Protein AF-A0A8K0E038-F1 (afdb_monomer_lite)

Sequence (221 aa):
MRKGSYKRKGGDGEAYAVVPVMNVKRERMWKQKQAAWLFYHVGLEVNSLYFADEVDLENLMMAGKLKLLVVGQDVLTTIGEDGTQCTILTDNYCEDAYDLLQTPVVKKLLLAAILLDTHNLNASSQVSMTRDAEAVQLLLVGATPNYRNSLFDQLTQDQRDSSFLEALQHNYGKPPAEIGHENGEHGVSEKKSASTSHHEDTVQSSDNKSAKTKKVSPKSG

Radius of gyration: 28.38 Å; chains: 1; bounding box: 70×82×48 Å

Foldseek 3Di:
DDQDWDWDQDPPRDTDTDADEAAAALLCCLVVLLVLVLCVVLVPPLVSYHYPVRDPVVVCVVVVNDDDDDDDCVVQCVVVDFADSLLSVLVVCVPPPVVQLVSSSSLSVSLQRLCVVCVLVDPVDPGDCPSSVVSNVVSCVVPDPPPSVVSSCVSPDDPPDPVSVVVSCVSRNDHDPDPPPPPDDDPDDDDDDDDDDDDDDDDDDDDDDDDDDDDDDDDDD

Organism: NCBI:txid2594499

pLDDT: mean 74.62, std 23.41, range [28.92, 96.62]

Secondary structure (DSSP, 8-state):
-PPP-EEEE-TTSPEEEE--EESS-GGGGGG-HHHHHHHHHTT--GGGSEEGGGS-HHHHHHTT--------HHHHHTT---S-HHHHHHHHHHHH-HHHHTSHHHHHHHHHHHHHHTTTT-TTSSS--HHHHHHHHHHTTTPPTTHHHHHHHHHHS----HHHHHHHHHHH-SPPPP-------------------------------------------

Structure (mmCIF, N/CA/C/O backbone):
data_AF-A0A8K0E038-F1
#
_entry.id   AF-A0A8K0E038-F1
#
loop_
_atom_site.group_PDB
_atom_site.id
_atom_site.type_symbol
_atom_site.label_atom_id
_atom_site.label_alt_id
_atom_site.label_comp_id
_atom_site.label_asym_id
_atom_site.label_entity_id
_atom_site.label_seq_id
_atom_site.pdbx_PDB_ins_code
_atom_site.Cartn_x
_atom_site.Cartn_y
_atom_site.Cartn_z
_atom_site.occupancy
_atom_site.B_iso_or_equiv
_atom_site.auth_seq_id
_atom_site.auth_comp_id
_atom_site.auth_asym_id
_atom_site.auth_atom_id
_atom_site.pdbx_PDB_model_num
ATOM 1 N N . MET A 1 1 ? -20.918 -6.513 5.998 1.00 33.56 1 MET A N 1
ATOM 2 C CA . MET A 1 1 ? -19.748 -7.417 6.092 1.00 33.56 1 MET A CA 1
ATOM 3 C C . MET A 1 1 ? -18.931 -7.078 7.333 1.00 33.56 1 MET A C 1
ATOM 5 O O . MET A 1 1 ? -18.940 -5.926 7.745 1.00 33.56 1 MET A O 1
ATOM 9 N N . ARG A 1 2 ? -18.293 -8.073 7.967 1.00 39.75 2 ARG A N 1
ATOM 10 C CA . ARG A 1 2 ? -17.418 -7.877 9.139 1.00 39.75 2 ARG A CA 1
ATOM 11 C C . ARG A 1 2 ? -16.034 -7.444 8.655 1.00 39.75 2 ARG A C 1
ATOM 13 O O . ARG A 1 2 ? -15.461 -8.138 7.822 1.00 39.75 2 ARG A O 1
ATOM 20 N N . LYS A 1 3 ? -15.511 -6.333 9.178 1.00 58.88 3 LYS A N 1
ATOM 21 C CA . LYS A 1 3 ? -14.112 -5.940 8.969 1.00 58.88 3 LYS A CA 1
ATOM 22 C C . LYS A 1 3 ? -13.198 -7.045 9.525 1.00 58.88 3 LYS A C 1
ATOM 24 O O . LYS A 1 3 ? -13.488 -7.610 10.584 1.00 58.88 3 LYS A O 1
ATOM 29 N N . GLY A 1 4 ? -12.170 -7.416 8.763 1.00 47.34 4 GLY A N 1
ATOM 30 C CA . GLY A 1 4 ? -11.301 -8.552 9.071 1.00 47.34 4 GLY A CA 1
ATOM 31 C C . GLY A 1 4 ? -10.460 -8.299 10.320 1.00 47.34 4 GLY A C 1
ATOM 32 O O . GLY A 1 4 ? -9.880 -7.229 10.476 1.00 47.34 4 GLY A O 1
ATOM 33 N N . SER A 1 5 ? -10.388 -9.283 11.212 1.00 51.62 5 SER A N 1
ATOM 34 C CA . SER A 1 5 ? -9.472 -9.273 12.349 1.00 51.62 5 SER A CA 1
ATOM 35 C C . SER A 1 5 ? -8.742 -10.608 12.428 1.00 51.62 5 SER A C 1
ATOM 37 O O . SER A 1 5 ? -9.356 -11.674 12.357 1.00 51.62 5 SER A O 1
ATOM 39 N N . TYR A 1 6 ? -7.417 -10.555 12.561 1.00 52.28 6 TYR A N 1
ATOM 40 C CA . TYR A 1 6 ? -6.604 -11.749 12.772 1.00 52.28 6 TYR A CA 1
ATOM 41 C C . TYR A 1 6 ? -6.464 -11.999 14.269 1.00 52.28 6 TYR A C 1
ATOM 43 O O . TYR A 1 6 ? -5.950 -11.156 15.007 1.00 52.28 6 TYR A O 1
ATOM 51 N N . LYS A 1 7 ? -6.947 -13.160 14.718 1.00 51.00 7 LYS A N 1
ATOM 52 C CA . LYS A 1 7 ? -6.932 -13.571 16.123 1.00 51.00 7 LYS A CA 1
ATOM 53 C C . LYS A 1 7 ? -5.606 -14.272 16.428 1.00 51.00 7 LYS A C 1
ATOM 55 O O . LYS A 1 7 ? -5.424 -15.426 16.045 1.00 51.00 7 LYS A O 1
ATOM 60 N N . ARG A 1 8 ? -4.683 -13.600 17.117 1.00 51.03 8 ARG A N 1
ATOM 61 C CA . ARG A 1 8 ? -3.461 -14.231 17.645 1.00 51.03 8 ARG A CA 1
ATOM 62 C C . ARG A 1 8 ? -3.774 -14.809 19.026 1.00 51.03 8 ARG A C 1
ATOM 64 O O . ARG A 1 8 ? -4.318 -14.108 19.880 1.00 51.03 8 ARG A O 1
ATOM 71 N N . LYS A 1 9 ? -3.448 -16.086 19.253 1.00 46.94 9 LYS A N 1
ATOM 72 C CA . LYS A 1 9 ? -3.434 -16.665 20.606 1.00 46.94 9 LYS A CA 1
ATOM 73 C C . LYS A 1 9 ? -2.164 -16.183 21.308 1.00 46.94 9 LYS A C 1
ATOM 75 O O . LYS A 1 9 ? -1.072 -16.568 20.900 1.00 46.94 9 LYS A O 1
ATOM 80 N N . GLY A 1 10 ? -2.307 -15.318 22.311 1.00 47.75 10 GLY A N 1
ATOM 81 C CA . GLY A 1 10 ? -1.226 -15.030 23.253 1.00 47.75 10 GLY A CA 1
ATOM 82 C C . GLY A 1 10 ? -1.005 -16.217 24.194 1.00 47.75 10 GLY A C 1
ATOM 83 O O . GLY A 1 10 ? -1.908 -17.035 24.378 1.00 47.75 10 GLY A O 1
ATOM 84 N N . GLY A 1 11 ? 0.190 -16.303 24.787 1.00 46.34 11 GLY A N 1
ATOM 85 C CA . GLY A 1 11 ? 0.624 -17.401 25.664 1.00 46.34 11 GLY A CA 1
ATOM 86 C C . GLY A 1 11 ? -0.202 -17.620 26.939 1.00 46.34 11 GLY A C 1
ATOM 87 O O . GLY A 1 11 ? 0.036 -18.606 27.618 1.00 46.34 11 GLY A O 1
ATOM 88 N N . ASP A 1 12 ? -1.194 -16.767 27.218 1.00 54.81 12 ASP A N 1
ATOM 89 C CA . ASP A 1 12 ? -2.005 -16.788 28.446 1.00 54.81 12 ASP A CA 1
ATOM 90 C C . ASP A 1 12 ? -3.527 -16.834 28.187 1.00 54.81 12 ASP A C 1
ATOM 92 O O . ASP A 1 12 ? -4.345 -16.380 28.980 1.00 54.81 12 ASP A O 1
ATOM 96 N N . GLY A 1 13 ? -3.958 -17.366 27.037 1.00 56.84 13 GLY A N 1
ATOM 97 C CA . GLY A 1 13 ? -5.386 -17.580 26.743 1.00 56.84 13 GLY A CA 1
ATOM 98 C C . GLY A 1 13 ? -6.176 -16.322 26.354 1.00 56.84 13 GLY A C 1
ATOM 99 O O . GLY A 1 13 ? -7.285 -16.442 25.827 1.00 56.84 13 GLY A O 1
ATOM 100 N N . GLU A 1 14 ? -5.600 -15.129 26.501 1.00 64.69 14 GLU A N 1
ATOM 101 C CA . GLU A 1 14 ? -6.151 -13.904 25.928 1.00 64.69 14 GLU A CA 1
ATOM 102 C C . GLU A 1 14 ? -5.953 -13.872 24.410 1.00 64.69 14 GLU A C 1
ATOM 104 O O . GLU A 1 14 ? -4.847 -13.978 23.866 1.00 64.69 14 GLU A O 1
ATOM 109 N N . ALA A 1 15 ? -7.072 -13.750 23.702 1.00 76.50 15 ALA A N 1
ATOM 110 C CA . ALA A 1 15 ? -7.074 -13.652 22.260 1.00 76.50 15 ALA A CA 1
ATOM 111 C C . ALA A 1 15 ? -7.090 -12.188 21.831 1.00 76.50 15 ALA A C 1
ATOM 113 O O . ALA A 1 15 ? -8.074 -11.482 22.049 1.00 76.50 15 ALA A O 1
ATOM 114 N N . TYR A 1 16 ? -6.025 -11.768 21.158 1.00 78.00 16 TYR A N 1
ATOM 115 C CA . TYR A 1 16 ? -5.897 -10.418 20.630 1.00 78.00 16 TYR A CA 1
ATOM 116 C C . TYR A 1 16 ? -6.266 -10.397 19.149 1.00 78.00 16 TYR A C 1
ATOM 118 O O . TYR A 1 16 ? -5.897 -11.296 18.390 1.00 78.00 16 TYR A O 1
ATOM 126 N N . ALA A 1 17 ? -6.994 -9.360 18.744 1.00 83.88 17 ALA A N 1
ATOM 127 C CA . ALA A 1 17 ? -7.240 -9.034 17.349 1.00 83.88 17 ALA A CA 1
ATOM 128 C C . ALA A 1 17 ? -6.271 -7.928 16.928 1.00 83.88 17 ALA A C 1
ATOM 130 O O . ALA A 1 17 ? -6.286 -6.848 17.516 1.00 83.88 17 ALA A O 1
ATOM 131 N N . VAL A 1 18 ? -5.446 -8.186 15.913 1.00 83.44 18 VAL A N 1
ATOM 132 C CA . VAL A 1 18 ? -4.648 -7.129 15.277 1.00 83.44 18 VAL A CA 1
ATOM 133 C C . VAL A 1 18 ? -5.463 -6.549 14.132 1.00 83.44 18 VAL A C 1
ATOM 135 O O . VAL A 1 18 ? -5.948 -7.289 13.273 1.00 83.44 18 VAL A O 1
ATOM 138 N N . VAL A 1 19 ? -5.633 -5.230 14.152 1.00 84.00 19 VAL A N 1
ATOM 139 C CA . VAL A 1 19 ? -6.432 -4.492 13.177 1.00 84.00 19 VAL A CA 1
ATOM 140 C C . VAL A 1 19 ? -5.575 -3.356 12.617 1.00 84.00 19 VAL A C 1
ATOM 142 O O . VAL A 1 19 ? -5.162 -2.494 13.393 1.00 84.00 19 VAL A O 1
ATOM 145 N N . PRO A 1 20 ? -5.282 -3.335 11.304 1.00 84.44 20 PRO A N 1
ATOM 146 C CA . PRO A 1 20 ? -4.596 -2.207 10.693 1.00 84.44 20 PRO A CA 1
ATOM 147 C C . PRO A 1 20 ? -5.525 -0.989 10.679 1.00 84.44 20 PRO A C 1
ATOM 149 O O . PRO A 1 20 ? -6.671 -1.069 10.225 1.00 84.44 20 PRO A O 1
ATOM 152 N N . VAL A 1 21 ? -5.022 0.140 11.178 1.00 89.44 21 VAL A N 1
ATOM 153 C CA . VAL A 1 21 ? -5.750 1.411 11.222 1.00 89.44 21 VAL A CA 1
ATOM 154 C C . VAL A 1 21 ? -4.973 2.451 10.428 1.00 89.44 21 VAL A C 1
ATOM 156 O O . VAL A 1 21 ? -3.809 2.727 10.711 1.00 89.44 21 VAL A O 1
ATOM 159 N N . MET A 1 22 ? -5.630 3.055 9.445 1.00 90.50 22 MET A N 1
ATOM 160 C CA . MET A 1 22 ? -5.123 4.217 8.733 1.00 90.50 22 MET A CA 1
ATOM 161 C C . MET A 1 22 ? -5.199 5.424 9.668 1.00 90.50 22 MET A C 1
ATOM 163 O O . MET A 1 22 ? -6.293 5.854 10.036 1.00 90.50 22 MET A O 1
ATOM 167 N N . ASN A 1 23 ? -4.051 5.998 10.035 1.00 90.44 23 ASN A N 1
ATOM 168 C CA . ASN A 1 23 ? -3.976 7.160 10.930 1.00 90.44 23 ASN A CA 1
ATOM 169 C C . ASN A 1 23 ? -4.347 8.488 10.231 1.00 90.44 23 ASN A C 1
ATOM 171 O O . ASN A 1 23 ? -3.650 9.497 10.311 1.00 90.44 23 ASN A O 1
ATOM 175 N N . VAL A 1 24 ? -5.443 8.475 9.482 1.00 92.31 24 VAL A N 1
ATOM 176 C CA . VAL A 1 24 ? -6.057 9.628 8.828 1.00 92.31 24 VAL A CA 1
ATOM 177 C C . VAL A 1 24 ? -7.567 9.473 8.930 1.00 92.31 24 VAL A C 1
ATOM 179 O O . VAL A 1 24 ? -8.068 8.354 9.023 1.00 92.31 24 VAL A O 1
ATOM 182 N N . LYS A 1 25 ? -8.306 10.586 8.888 1.00 94.31 25 LYS A N 1
ATOM 183 C CA . LYS A 1 25 ? -9.758 10.500 8.710 1.00 94.31 25 LYS A CA 1
ATOM 184 C C . LYS A 1 25 ? -10.081 9.944 7.329 1.00 94.31 25 LYS A C 1
ATOM 186 O O . LYS A 1 25 ? -9.396 10.318 6.372 1.00 94.31 25 LYS A O 1
ATOM 191 N N . ARG A 1 26 ? -11.144 9.151 7.195 1.00 94.94 26 ARG A N 1
ATOM 192 C CA . ARG A 1 26 ? -11.552 8.587 5.895 1.00 94.94 26 ARG A CA 1
ATOM 193 C C . ARG A 1 26 ? -11.700 9.659 4.809 1.00 94.94 26 ARG A C 1
ATOM 195 O O . ARG A 1 26 ? -11.119 9.527 3.736 1.00 94.94 26 ARG A O 1
ATOM 202 N N . GLU A 1 27 ? -12.382 10.762 5.113 1.00 94.25 27 GLU A N 1
ATOM 203 C CA . GLU A 1 27 ? -12.585 11.893 4.188 1.00 94.25 27 GLU A CA 1
ATOM 204 C C . GLU A 1 27 ? -11.273 12.550 3.714 1.00 94.25 27 GLU A C 1
ATOM 206 O O . GLU A 1 27 ? -11.200 13.123 2.626 1.00 94.25 27 GLU A O 1
ATOM 211 N N . ARG A 1 28 ? -10.193 12.455 4.505 1.00 95.19 28 ARG A N 1
ATOM 212 C CA . ARG A 1 28 ? -8.897 13.062 4.163 1.00 95.19 28 ARG A CA 1
ATOM 213 C C . ARG A 1 28 ? -8.163 12.301 3.065 1.00 95.19 28 ARG A C 1
ATOM 215 O O . ARG A 1 28 ? -7.212 12.848 2.509 1.00 95.19 28 ARG A O 1
ATOM 222 N N . MET A 1 29 ? -8.623 11.107 2.692 1.00 94.69 29 MET A N 1
ATOM 223 C CA . MET A 1 29 ? -8.074 10.362 1.556 1.00 94.69 29 MET A CA 1
ATOM 224 C C . MET A 1 29 ? -8.250 11.096 0.221 1.00 94.69 29 MET A C 1
ATOM 226 O O . MET A 1 29 ? -7.447 10.891 -0.683 1.00 94.69 29 MET A O 1
ATOM 230 N N . TRP A 1 30 ? -9.183 12.052 0.124 1.00 93.75 30 TRP A N 1
ATOM 231 C CA . TRP A 1 30 ? -9.269 12.983 -1.010 1.00 93.75 30 TRP A CA 1
ATOM 232 C C . TRP A 1 30 ? -7.993 13.803 -1.240 1.00 93.75 30 TRP A C 1
ATOM 234 O O . TRP A 1 30 ? -7.724 14.212 -2.369 1.00 93.75 30 TRP A O 1
ATOM 244 N N . LYS A 1 31 ? -7.198 14.035 -0.187 1.00 93.06 31 LYS A N 1
ATOM 245 C CA . LYS A 1 31 ? -5.887 14.700 -0.270 1.00 93.06 31 LYS A CA 1
ATOM 246 C C . LYS A 1 31 ? -4.739 13.717 -0.512 1.00 93.06 31 LYS A C 1
ATOM 248 O O . LYS A 1 31 ? -3.652 14.147 -0.865 1.00 93.06 31 LYS A O 1
ATOM 253 N N . GLN A 1 32 ? -4.987 12.418 -0.351 1.00 92.62 32 GLN A N 1
ATOM 254 C CA . GLN A 1 32 ? -4.023 11.330 -0.527 1.00 92.62 32 GLN A CA 1
ATOM 255 C C . GLN A 1 32 ? -4.374 10.500 -1.769 1.00 92.62 32 GLN A C 1
ATOM 257 O O . GLN A 1 32 ? -4.487 9.273 -1.709 1.00 92.62 32 GLN A O 1
ATOM 262 N N . LYS A 1 33 ? -4.582 11.177 -2.909 1.00 91.44 33 LYS A N 1
ATOM 263 C CA . LYS A 1 33 ? -5.074 10.542 -4.144 1.00 91.44 33 LYS A CA 1
ATOM 264 C C . LYS A 1 33 ? -4.174 9.413 -4.640 1.00 91.44 33 LYS A C 1
ATOM 266 O O . LYS A 1 33 ? -4.706 8.432 -5.132 1.00 91.44 33 LYS A O 1
ATOM 271 N N . GLN A 1 34 ? -2.855 9.515 -4.471 1.00 92.75 34 GLN A N 1
ATOM 272 C CA . GLN A 1 34 ? -1.919 8.454 -4.868 1.00 92.75 34 GLN A CA 1
ATOM 273 C C . GLN A 1 34 ? -2.171 7.155 -4.086 1.00 92.75 34 GLN A C 1
ATOM 275 O O . GLN A 1 34 ? -2.286 6.088 -4.681 1.00 92.75 34 GLN A O 1
ATOM 280 N N . ALA A 1 35 ? -2.348 7.246 -2.763 1.00 93.31 35 ALA A N 1
ATOM 281 C CA . ALA A 1 35 ? -2.663 6.091 -1.922 1.00 93.31 35 ALA A CA 1
ATOM 282 C C . ALA A 1 35 ? -4.068 5.537 -2.211 1.00 93.31 35 ALA A C 1
ATOM 284 O O . ALA A 1 35 ? -4.246 4.327 -2.338 1.00 93.31 35 ALA A O 1
ATOM 285 N N . ALA A 1 36 ? -5.065 6.415 -2.362 1.00 94.75 36 ALA A N 1
ATOM 286 C CA . ALA A 1 36 ? -6.425 6.007 -2.714 1.00 94.75 36 ALA A CA 1
ATOM 287 C C . ALA A 1 36 ? -6.482 5.314 -4.086 1.00 94.75 36 ALA A C 1
ATOM 289 O O . ALA A 1 36 ? -7.166 4.302 -4.243 1.00 94.75 36 ALA A O 1
ATOM 290 N N . TRP A 1 37 ? -5.744 5.840 -5.066 1.00 95.56 37 TRP A N 1
ATOM 291 C CA . TRP A 1 37 ? -5.619 5.242 -6.389 1.00 95.56 37 TRP A CA 1
ATOM 292 C C . TRP A 1 37 ? -4.947 3.883 -6.316 1.00 95.56 37 TRP A C 1
ATOM 294 O O . TRP A 1 37 ? -5.466 2.932 -6.889 1.00 95.56 37 TRP A O 1
ATOM 304 N N . LEU A 1 38 ? -3.859 3.759 -5.553 1.00 95.50 38 LEU A N 1
ATOM 305 C CA . LEU A 1 38 ? -3.189 2.479 -5.367 1.00 95.50 38 LEU A CA 1
ATOM 306 C C . LEU A 1 38 ? -4.161 1.439 -4.798 1.00 95.50 38 LEU A C 1
ATOM 308 O O . LEU A 1 38 ? -4.264 0.354 -5.361 1.00 95.50 38 LEU A O 1
ATOM 312 N N . PHE A 1 39 ? -4.919 1.771 -3.746 1.00 95.38 39 PHE A N 1
ATOM 313 C CA . PHE A 1 39 ? -5.912 0.865 -3.152 1.00 95.38 39 PHE A CA 1
ATOM 314 C C . PHE A 1 39 ? -6.982 0.430 -4.154 1.00 95.38 39 PHE A C 1
ATOM 316 O O . PHE A 1 39 ? -7.289 -0.760 -4.242 1.00 95.38 39 PHE A O 1
ATOM 323 N N . TYR A 1 40 ? -7.505 1.371 -4.940 1.00 95.12 40 TYR A N 1
ATOM 324 C CA . TYR A 1 40 ? -8.442 1.080 -6.021 1.00 95.12 40 TYR A CA 1
ATOM 325 C C . TYR A 1 40 ? -7.819 0.158 -7.081 1.00 95.12 40 TYR A C 1
ATOM 327 O O . TYR A 1 40 ? -8.396 -0.873 -7.422 1.00 95.12 40 TYR A O 1
ATOM 335 N N . HIS A 1 41 ? -6.612 0.482 -7.545 1.00 93.50 41 HIS A N 1
ATOM 336 C CA . HIS A 1 41 ? -5.898 -0.244 -8.593 1.00 93.50 41 HIS A CA 1
ATOM 337 C C . HIS A 1 41 ? -5.533 -1.677 -8.181 1.00 93.50 41 HIS A C 1
ATOM 339 O O . HIS A 1 41 ? -5.606 -2.598 -8.996 1.00 93.50 41 HIS A O 1
ATOM 345 N N . VAL A 1 42 ? -5.155 -1.899 -6.917 1.00 93.88 42 VAL A N 1
ATOM 346 C CA . VAL A 1 42 ? -4.853 -3.249 -6.414 1.00 93.88 42 VAL A CA 1
ATOM 347 C C . VAL A 1 42 ? -6.104 -4.045 -6.033 1.00 93.88 42 VAL A C 1
ATOM 349 O O . VAL A 1 42 ? -5.979 -5.216 -5.685 1.00 93.88 42 VAL A O 1
ATOM 352 N N . GLY A 1 43 ? -7.298 -3.446 -6.104 1.00 92.94 43 GLY A N 1
ATOM 353 C CA . GLY A 1 43 ? -8.552 -4.099 -5.725 1.00 92.94 43 GLY A CA 1
ATOM 354 C C . GLY A 1 43 ? -8.706 -4.293 -4.215 1.00 92.94 43 GLY A C 1
ATOM 355 O O . GLY A 1 43 ? -9.343 -5.250 -3.778 1.00 92.94 43 GLY A O 1
ATOM 356 N N . LEU A 1 44 ? -8.104 -3.417 -3.406 1.00 92.69 44 LEU A N 1
ATOM 357 C CA . LEU A 1 44 ? -8.242 -3.457 -1.954 1.00 92.69 44 LEU A CA 1
ATOM 358 C C . LEU A 1 44 ? -9.655 -3.014 -1.557 1.00 92.69 44 LEU A C 1
ATOM 360 O O . LEU A 1 44 ? -10.092 -1.911 -1.890 1.00 92.69 44 LEU A O 1
ATOM 364 N N . GLU A 1 45 ? -10.364 -3.847 -0.795 1.00 90.44 45 GLU A N 1
ATOM 365 C CA . GLU A 1 45 ? -11.683 -3.488 -0.276 1.00 90.44 45 GLU A CA 1
ATOM 366 C C . GLU A 1 45 ? -11.534 -2.429 0.825 1.00 90.44 45 GLU A C 1
ATOM 368 O O . GLU A 1 45 ? -11.318 -2.743 1.993 1.00 90.44 45 GLU A O 1
ATOM 373 N N . VAL A 1 46 ? -11.662 -1.150 0.474 1.00 89.44 46 VAL A N 1
ATOM 374 C CA . VAL A 1 46 ? -11.443 -0.022 1.400 1.00 89.44 46 VAL A CA 1
ATOM 375 C C . VAL A 1 46 ? -12.389 -0.052 2.612 1.00 89.44 46 VAL A C 1
ATOM 377 O O . VAL A 1 46 ? -12.047 0.435 3.690 1.00 89.44 46 VAL A O 1
ATOM 380 N N . ASN A 1 47 ? -13.566 -0.668 2.481 1.00 88.75 47 ASN A N 1
ATOM 381 C CA . ASN A 1 47 ? -14.499 -0.862 3.596 1.00 88.75 47 ASN A CA 1
ATOM 382 C C . ASN A 1 47 ? -13.988 -1.861 4.649 1.00 88.75 47 ASN A C 1
ATOM 384 O O . ASN A 1 47 ? -14.485 -1.859 5.775 1.00 88.75 47 ASN A O 1
ATOM 388 N N . SER A 1 48 ? -12.983 -2.678 4.317 1.00 89.12 48 SER A N 1
ATOM 389 C CA . SER A 1 48 ? -12.294 -3.550 5.275 1.00 89.12 48 SER A CA 1
ATOM 390 C C . SER A 1 48 ? -11.279 -2.802 6.149 1.00 89.12 48 SER A C 1
ATOM 392 O O . SER A 1 48 ? -10.931 -3.297 7.222 1.00 89.12 48 SER A O 1
ATOM 394 N N . LEU A 1 49 ? -10.843 -1.605 5.735 1.00 89.94 49 LEU A N 1
ATOM 395 C CA . LEU A 1 49 ? -9.899 -0.778 6.482 1.00 89.94 49 LEU A CA 1
ATOM 396 C C . LEU A 1 49 ? -10.609 0.021 7.575 1.00 89.94 49 LEU A C 1
ATOM 398 O O . LEU A 1 49 ? -11.743 0.489 7.412 1.00 89.94 49 LEU A O 1
ATOM 402 N N . TYR A 1 50 ? -9.917 0.203 8.694 1.00 92.44 50 TYR A N 1
ATOM 403 C CA . TYR A 1 50 ? -10.306 1.156 9.722 1.00 92.44 50 TYR A CA 1
ATOM 404 C C . TYR A 1 50 ? -9.547 2.462 9.532 1.00 92.44 50 TYR A C 1
ATOM 406 O O . TYR A 1 50 ? -8.343 2.450 9.288 1.00 92.44 50 TYR A O 1
ATOM 414 N N . PHE A 1 51 ? -10.253 3.577 9.662 1.00 94.25 51 PHE A N 1
ATOM 415 C CA . PHE A 1 51 ? -9.673 4.918 9.700 1.00 94.25 51 PHE A CA 1
ATOM 416 C C . PHE A 1 51 ? -9.684 5.462 11.128 1.00 94.25 51 PHE A C 1
ATOM 418 O O . PHE A 1 51 ? -10.393 4.942 11.992 1.00 94.25 51 PHE A O 1
ATOM 425 N N . ALA A 1 52 ? -8.889 6.498 11.387 1.00 92.69 52 ALA A N 1
ATOM 426 C CA . ALA A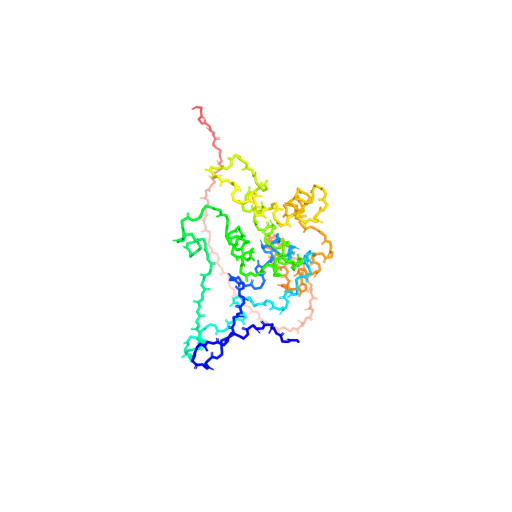 1 52 ? -8.723 7.059 12.727 1.00 92.69 52 ALA A CA 1
ATOM 427 C C . ALA A 1 52 ? -10.049 7.543 13.345 1.00 92.69 52 ALA A C 1
ATOM 429 O O . ALA A 1 52 ? -10.227 7.475 14.554 1.00 92.69 52 ALA A O 1
ATOM 430 N N . ASP A 1 53 ? -10.990 8.002 12.519 1.00 93.56 53 ASP A N 1
ATOM 431 C CA . ASP A 1 53 ? -12.332 8.438 12.915 1.00 93.56 53 ASP A CA 1
ATOM 432 C C . ASP A 1 53 ? -13.346 7.292 13.090 1.00 93.56 53 ASP A C 1
ATOM 434 O O . ASP A 1 53 ? -14.492 7.533 13.458 1.00 93.56 53 ASP A O 1
ATOM 438 N N . GLU A 1 54 ? -12.936 6.046 12.855 1.00 94.12 54 GLU A N 1
ATOM 439 C CA . GLU A 1 54 ? -13.795 4.855 12.932 1.00 94.12 54 GLU A CA 1
ATOM 440 C C . GLU A 1 54 ? -13.442 3.926 14.095 1.00 94.12 54 GLU A C 1
ATOM 442 O O . GLU A 1 54 ? -14.077 2.882 14.273 1.00 94.12 54 GLU A O 1
ATOM 447 N N . VAL A 1 55 ? -12.401 4.268 14.853 1.00 91.81 55 VAL A N 1
ATOM 448 C CA . VAL A 1 55 ? -11.931 3.497 16.000 1.00 91.81 55 VAL A CA 1
ATOM 449 C C . VAL A 1 55 ? -12.074 4.353 17.246 1.00 91.81 55 VAL A C 1
ATOM 451 O O . VAL A 1 55 ? -11.448 5.399 17.379 1.00 91.81 55 VAL A O 1
ATOM 454 N N . ASP A 1 56 ? -12.877 3.870 18.186 1.00 92.00 56 ASP A N 1
ATOM 455 C CA . ASP A 1 56 ? -13.074 4.505 19.483 1.00 92.00 56 ASP A CA 1
ATOM 456 C C . ASP A 1 56 ? -11.908 4.174 20.428 1.00 92.00 56 ASP A C 1
ATOM 458 O O . ASP A 1 56 ? -11.989 3.311 21.306 1.00 92.00 56 ASP A O 1
ATOM 462 N N . LEU A 1 57 ? -10.765 4.814 20.173 1.00 89.31 57 LEU A N 1
ATOM 463 C CA . LEU A 1 57 ? -9.539 4.600 20.941 1.00 89.31 57 LEU A CA 1
ATOM 464 C C . LEU A 1 57 ? -9.704 5.010 22.408 1.00 89.31 57 LEU A C 1
ATOM 466 O O . LEU A 1 57 ? -9.117 4.369 23.277 1.00 89.31 57 LEU A O 1
ATOM 470 N N . GLU A 1 58 ? -10.511 6.035 22.685 1.00 89.75 58 GLU A N 1
ATOM 471 C CA . GLU A 1 58 ? -10.743 6.539 24.039 1.00 89.75 58 GLU A CA 1
ATOM 472 C C . GLU A 1 58 ? -11.434 5.482 24.900 1.00 89.75 58 GLU A C 1
ATOM 474 O O . GLU A 1 58 ? -10.888 5.076 25.928 1.00 89.75 58 GLU A O 1
ATOM 479 N N . ASN A 1 59 ? -12.570 4.942 24.452 1.00 93.56 59 ASN A N 1
ATOM 480 C CA . ASN A 1 59 ? -13.273 3.918 25.221 1.00 93.56 59 ASN A CA 1
ATOM 481 C C . ASN A 1 59 ? -12.480 2.609 25.310 1.00 93.56 59 ASN A C 1
ATOM 483 O O . ASN A 1 59 ? -12.507 1.944 26.348 1.00 93.56 59 ASN A O 1
ATOM 487 N N . LEU A 1 60 ? -11.735 2.235 24.263 1.00 91.44 60 LEU A N 1
ATOM 488 C CA . LEU A 1 60 ? -10.856 1.060 24.306 1.00 91.44 60 LEU A CA 1
ATOM 489 C C . LEU A 1 60 ? -9.723 1.224 25.328 1.00 91.44 60 LEU A C 1
ATOM 491 O O . LEU A 1 60 ? -9.397 0.266 26.033 1.00 91.44 60 LEU A O 1
ATOM 495 N N . MET A 1 61 ? -9.148 2.423 25.426 1.00 89.94 61 MET A N 1
ATOM 496 C CA . MET A 1 61 ? -8.124 2.761 26.413 1.00 89.94 61 MET A CA 1
ATOM 497 C C . MET A 1 61 ? -8.703 2.759 27.830 1.00 89.94 61 MET A C 1
ATOM 499 O O . MET A 1 61 ? -8.158 2.085 28.703 1.00 89.94 61 MET A O 1
ATOM 503 N N . MET A 1 62 ? -9.839 3.428 28.048 1.00 92.81 62 MET A N 1
ATOM 504 C CA . MET A 1 62 ? -10.514 3.487 29.352 1.00 92.81 62 MET A CA 1
ATOM 505 C C . MET A 1 62 ? -10.962 2.106 29.846 1.00 92.81 62 MET A C 1
ATOM 507 O O . MET A 1 62 ? -10.929 1.834 31.043 1.00 92.81 62 MET A O 1
ATOM 511 N N . ALA A 1 63 ? -11.339 1.208 28.935 1.00 93.44 63 ALA A N 1
ATOM 512 C CA . ALA A 1 63 ? -11.695 -0.170 29.260 1.00 93.44 63 ALA A CA 1
ATOM 513 C C . ALA A 1 63 ? -10.483 -1.101 29.466 1.00 93.44 63 ALA A C 1
ATOM 515 O O . ALA A 1 63 ? -10.688 -2.289 29.719 1.00 93.44 63 ALA A O 1
ATOM 516 N N . GLY A 1 64 ? -9.244 -0.617 29.303 1.00 89.50 64 GLY A N 1
ATOM 517 C CA . GLY A 1 64 ? -8.028 -1.436 29.390 1.00 89.50 64 GLY A CA 1
ATOM 518 C C . GLY A 1 64 ? -7.893 -2.480 28.272 1.00 89.50 64 GLY A C 1
ATOM 519 O O . GLY A 1 64 ? -7.185 -3.467 28.434 1.00 89.50 64 GLY A O 1
ATOM 520 N N . LYS A 1 65 ? -8.588 -2.292 27.141 1.00 89.81 65 LYS A N 1
ATOM 521 C CA . LYS A 1 65 ? -8.648 -3.243 26.011 1.00 89.81 65 LYS A CA 1
ATOM 522 C C . LYS A 1 65 ? -7.798 -2.819 24.812 1.00 89.81 65 LYS A C 1
ATOM 524 O O . LYS A 1 65 ? -7.864 -3.456 23.762 1.00 89.81 65 LYS A O 1
ATOM 529 N N . LEU A 1 66 ? -7.031 -1.738 24.942 1.00 88.69 66 LEU A N 1
ATOM 530 C CA . LEU A 1 66 ? -6.200 -1.196 23.874 1.00 88.69 66 LEU A CA 1
ATOM 531 C C . LEU A 1 66 ? -4.725 -1.525 24.103 1.00 88.69 66 LEU A C 1
ATOM 533 O O . LEU A 1 66 ? -4.141 -1.137 25.110 1.00 88.69 66 LEU A O 1
ATOM 537 N N . LYS A 1 67 ? -4.104 -2.155 23.106 1.00 86.19 67 LYS A N 1
ATOM 538 C CA . LYS A 1 67 ? -2.650 -2.208 22.958 1.00 86.19 67 LYS A CA 1
ATOM 539 C C . LYS A 1 67 ? -2.298 -1.613 21.601 1.00 86.19 67 LYS A C 1
ATOM 541 O O . LYS A 1 67 ? -2.619 -2.206 20.574 1.00 86.19 67 LYS A O 1
ATOM 546 N N . LEU A 1 68 ? -1.681 -0.433 21.601 1.00 82.25 68 LEU A N 1
ATOM 547 C CA . LEU A 1 68 ? -1.292 0.261 20.377 1.00 82.25 68 LEU A CA 1
ATOM 548 C C . LEU A 1 68 ? 0.152 -0.094 20.014 1.00 82.25 68 LEU A C 1
ATOM 550 O O . LEU A 1 68 ? 1.049 0.011 20.848 1.00 82.25 68 LEU A O 1
ATOM 554 N N . LEU A 1 69 ? 0.365 -0.495 18.765 1.00 77.88 69 LEU A N 1
ATOM 555 C CA . LEU A 1 69 ? 1.685 -0.605 18.158 1.00 77.88 69 LEU A CA 1
ATOM 556 C C . LEU A 1 69 ? 1.728 0.392 17.005 1.00 77.88 69 LEU A C 1
ATOM 558 O O . LEU A 1 69 ? 0.989 0.241 16.034 1.00 77.88 69 LEU A O 1
ATOM 562 N N . VAL A 1 70 ? 2.569 1.415 17.128 1.00 72.75 70 VAL A N 1
ATOM 563 C CA . VAL A 1 70 ? 2.873 2.309 16.011 1.00 72.75 70 VAL A CA 1
ATOM 564 C C . VAL A 1 70 ? 4.058 1.700 15.276 1.00 72.75 70 VAL A C 1
ATOM 566 O O . VAL A 1 70 ? 5.099 1.465 15.879 1.00 72.75 70 VAL A O 1
ATOM 569 N N . VAL A 1 71 ? 3.880 1.396 13.994 1.00 67.56 71 VAL A N 1
ATOM 570 C CA . VAL A 1 71 ? 4.959 0.909 13.131 1.00 67.56 71 VAL A CA 1
ATOM 571 C C . VAL A 1 71 ? 5.412 2.089 12.278 1.00 67.56 71 VAL A C 1
ATOM 573 O O . VAL A 1 71 ? 4.615 2.634 11.517 1.00 67.56 71 VAL A O 1
ATOM 576 N N . GLY A 1 72 ? 6.664 2.509 12.442 1.00 63.06 72 GLY A N 1
ATOM 577 C CA . GLY A 1 72 ? 7.267 3.648 11.748 1.00 63.06 72 GLY A CA 1
ATOM 578 C C . GLY A 1 72 ? 8.755 3.421 11.491 1.00 63.06 72 GLY A C 1
ATOM 579 O O . GLY A 1 72 ? 9.300 2.395 11.904 1.00 63.06 72 GLY A O 1
ATOM 580 N N . GLN A 1 73 ? 9.409 4.369 10.804 1.00 53.25 73 GLN A N 1
ATOM 581 C CA . GLN A 1 73 ? 10.845 4.277 10.509 1.00 53.25 73 GLN A CA 1
ATOM 582 C C . GLN A 1 73 ? 11.648 4.078 11.793 1.00 53.25 73 GLN A C 1
ATOM 584 O O . GLN A 1 73 ? 12.499 3.213 11.816 1.00 53.25 73 GLN A O 1
ATOM 589 N N . ASP A 1 74 ? 11.365 4.807 12.870 1.00 50.69 74 ASP A N 1
ATOM 590 C CA . ASP A 1 74 ? 12.055 4.734 14.166 1.00 50.69 74 ASP A CA 1
ATOM 591 C C . ASP A 1 74 ? 11.929 3.366 14.852 1.00 50.69 74 ASP A C 1
ATOM 593 O O . ASP A 1 74 ? 12.903 2.855 15.391 1.00 50.69 74 ASP A O 1
ATOM 597 N N . VAL A 1 75 ? 10.760 2.728 14.781 1.00 55.53 75 VAL A N 1
ATOM 598 C CA . VAL A 1 75 ? 10.556 1.383 15.340 1.00 55.53 75 VAL A CA 1
ATOM 599 C C . VAL A 1 75 ? 11.227 0.314 14.473 1.00 55.53 75 VAL A C 1
ATOM 601 O O . VAL A 1 75 ? 11.817 -0.615 15.016 1.00 55.53 75 VAL A O 1
ATOM 604 N N . LEU A 1 76 ? 11.196 0.457 13.144 1.00 58.59 76 LEU A N 1
ATOM 605 C CA . LEU A 1 76 ? 11.799 -0.503 12.208 1.00 58.59 76 LEU A CA 1
ATOM 606 C C . LEU A 1 76 ? 13.326 -0.330 12.049 1.00 58.59 76 LEU A C 1
ATOM 608 O O . LEU A 1 76 ? 14.030 -1.311 11.846 1.00 58.59 76 LEU A O 1
ATOM 612 N N . THR A 1 77 ? 13.862 0.886 12.203 1.00 49.78 77 THR A N 1
ATOM 613 C CA . THR A 1 77 ? 15.306 1.200 12.083 1.00 49.78 77 THR A CA 1
ATOM 614 C C . THR A 1 77 ? 16.104 0.986 13.361 1.00 49.78 77 THR A C 1
ATOM 616 O O . THR A 1 77 ? 17.331 1.061 13.318 1.00 49.78 77 THR A O 1
ATOM 619 N N . THR A 1 78 ? 15.468 0.649 14.492 1.00 45.38 78 THR A N 1
ATOM 620 C CA . THR A 1 78 ? 16.195 0.260 15.721 1.00 45.38 78 THR A CA 1
ATOM 621 C C . THR A 1 78 ? 17.107 -0.962 15.536 1.00 45.38 78 THR A C 1
ATOM 623 O O . THR A 1 78 ? 17.935 -1.233 16.403 1.00 45.38 78 THR A O 1
ATOM 626 N N . ILE A 1 79 ? 17.017 -1.651 14.393 1.00 50.44 79 ILE A N 1
ATOM 627 C CA . ILE A 1 79 ? 17.863 -2.788 14.003 1.00 50.44 79 ILE A CA 1
ATOM 628 C C . ILE A 1 79 ? 19.095 -2.346 13.169 1.00 50.44 79 ILE A C 1
ATOM 630 O O . ILE A 1 79 ? 19.939 -3.164 12.821 1.00 50.44 79 ILE A O 1
ATOM 634 N N . GLY A 1 80 ? 19.281 -1.045 12.901 1.00 50.84 80 GLY A N 1
ATOM 635 C CA . GLY A 1 80 ? 20.441 -0.546 12.143 1.00 50.84 80 GLY A CA 1
ATOM 636 C C . GLY A 1 80 ? 20.386 -0.890 10.652 1.00 50.84 80 GLY A C 1
ATOM 637 O O . GLY A 1 80 ? 21.420 -1.055 10.012 1.00 50.84 80 GLY A O 1
ATOM 638 N N . GLU A 1 81 ? 19.176 -1.038 10.115 1.00 55.94 81 GLU A N 1
ATOM 639 C CA . GLU A 1 81 ? 18.933 -1.487 8.750 1.00 55.94 81 GLU A CA 1
ATOM 640 C C . GLU A 1 81 ? 18.736 -0.311 7.783 1.00 55.94 81 GLU A C 1
ATOM 642 O O . GLU A 1 81 ? 17.854 0.528 7.975 1.00 55.94 81 GLU A O 1
ATOM 647 N N . ASP A 1 82 ? 19.552 -0.273 6.727 1.00 62.69 82 ASP A N 1
ATOM 648 C CA . ASP A 1 82 ? 19.404 0.651 5.601 1.00 62.69 82 ASP A CA 1
ATOM 649 C C . ASP A 1 82 ? 18.210 0.235 4.714 1.00 62.69 82 ASP A C 1
ATOM 651 O O . ASP A 1 82 ? 18.138 -0.913 4.275 1.00 62.69 82 ASP A O 1
ATOM 655 N N . GLY A 1 83 ? 17.282 1.155 4.424 1.00 69.31 83 GLY A N 1
ATOM 656 C CA . GLY A 1 83 ? 16.154 0.934 3.505 1.00 69.31 83 GLY A CA 1
ATOM 657 C C . GLY A 1 83 ? 14.846 1.615 3.928 1.00 69.31 83 GLY A C 1
ATOM 658 O O . GLY A 1 83 ? 14.714 2.156 5.033 1.00 69.31 83 GLY A O 1
ATOM 659 N N . THR A 1 84 ? 13.857 1.605 3.033 1.00 80.62 84 THR A N 1
ATOM 660 C CA . THR A 1 84 ? 12.490 2.083 3.327 1.00 80.62 84 THR A CA 1
ATOM 661 C C . THR A 1 84 ? 11.744 1.109 4.254 1.00 80.62 84 THR A C 1
ATOM 663 O O . THR A 1 84 ? 12.099 -0.068 4.351 1.00 80.62 84 THR A O 1
ATOM 666 N N . GLN A 1 85 ? 10.667 1.546 4.925 1.00 84.56 85 GLN A N 1
ATOM 667 C CA . GLN A 1 85 ? 9.902 0.651 5.818 1.00 84.56 85 GLN A CA 1
ATOM 668 C C . GLN A 1 85 ? 9.396 -0.607 5.094 1.00 84.56 85 GLN A C 1
ATOM 670 O O . GLN A 1 85 ? 9.379 -1.695 5.667 1.00 84.56 85 GLN A O 1
ATOM 675 N N . CYS A 1 86 ? 8.983 -0.469 3.832 1.00 88.25 86 CYS A N 1
ATOM 676 C CA . CYS A 1 86 ? 8.477 -1.593 3.049 1.00 88.25 86 CYS A CA 1
ATOM 677 C C . CYS A 1 86 ? 9.585 -2.540 2.573 1.00 88.25 86 CYS A C 1
ATOM 679 O O . CYS A 1 86 ? 9.298 -3.715 2.350 1.00 88.25 86 CYS A O 1
ATOM 681 N N . THR A 1 87 ? 10.836 -2.082 2.494 1.00 89.25 87 THR A N 1
ATOM 682 C CA . THR A 1 87 ? 12.007 -2.950 2.290 1.00 89.25 87 THR A CA 1
ATOM 683 C C . THR A 1 87 ? 12.203 -3.861 3.494 1.00 89.25 87 THR A C 1
ATOM 685 O O . THR A 1 87 ? 12.191 -5.077 3.339 1.00 89.25 87 THR A O 1
ATOM 688 N N . ILE A 1 88 ? 12.202 -3.303 4.709 1.00 85.88 88 ILE A N 1
ATOM 689 C CA . ILE A 1 88 ? 12.311 -4.086 5.954 1.00 85.88 88 ILE A CA 1
ATOM 690 C C . ILE A 1 88 ? 11.153 -5.093 6.080 1.00 85.88 88 ILE A C 1
ATOM 692 O O . ILE A 1 88 ? 11.349 -6.244 6.468 1.00 85.88 88 ILE A O 1
ATOM 696 N N . LEU A 1 89 ? 9.924 -4.694 5.731 1.00 87.56 89 LEU A N 1
ATOM 697 C CA . LEU A 1 89 ? 8.781 -5.618 5.712 1.00 87.56 89 LEU A CA 1
ATOM 698 C C . LEU A 1 89 ? 8.942 -6.735 4.674 1.00 87.56 89 LEU A C 1
ATOM 700 O O . LEU A 1 89 ? 8.556 -7.871 4.946 1.00 87.56 89 LEU A O 1
ATOM 704 N N . THR A 1 90 ? 9.491 -6.418 3.501 1.00 88.75 90 THR A N 1
ATOM 705 C CA . THR A 1 90 ? 9.741 -7.401 2.441 1.00 88.75 90 THR A CA 1
ATOM 706 C C . THR A 1 90 ? 10.778 -8.423 2.890 1.00 88.75 90 THR A C 1
ATOM 708 O O . THR A 1 90 ? 10.539 -9.618 2.732 1.00 88.75 90 THR A O 1
ATOM 711 N N . ASP A 1 91 ? 11.861 -7.973 3.519 1.00 87.88 91 ASP A N 1
ATOM 712 C CA . ASP A 1 91 ? 12.931 -8.843 4.013 1.00 87.88 91 ASP A CA 1
ATOM 713 C C . ASP A 1 91 ? 12.422 -9.771 5.124 1.00 87.88 91 ASP A C 1
ATOM 715 O O . ASP A 1 91 ? 12.561 -10.990 5.028 1.00 87.88 91 ASP A O 1
ATOM 719 N N . ASN A 1 92 ? 11.712 -9.223 6.117 1.00 85.12 92 ASN A N 1
ATOM 720 C CA . ASN A 1 92 ? 11.112 -10.019 7.194 1.00 85.12 92 ASN A CA 1
ATOM 721 C C . ASN A 1 92 ? 10.140 -11.081 6.657 1.00 85.12 92 ASN A C 1
ATOM 723 O O . ASN A 1 92 ? 10.137 -12.225 7.108 1.00 85.12 92 ASN A O 1
ATOM 727 N N . TYR A 1 93 ? 9.293 -10.726 5.686 1.00 86.56 93 TYR A N 1
ATOM 728 C CA . TYR A 1 93 ? 8.348 -11.686 5.113 1.00 86.56 93 TYR A CA 1
ATOM 729 C C . TYR A 1 93 ? 9.008 -12.678 4.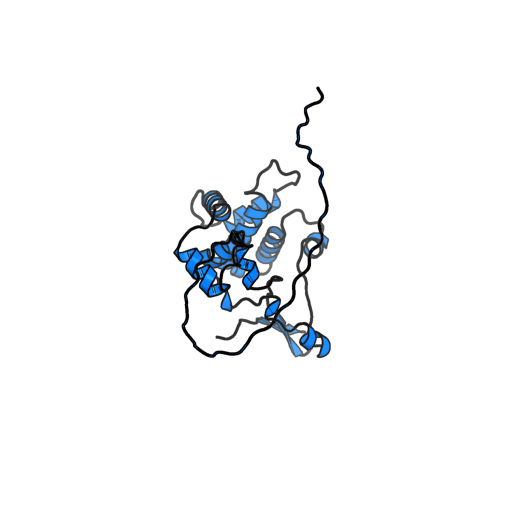160 1.00 86.56 93 TYR A C 1
ATOM 731 O O . TYR A 1 93 ? 8.446 -13.753 3.965 1.00 86.56 93 TYR A O 1
ATOM 739 N N . CYS A 1 94 ? 10.168 -12.363 3.583 1.00 86.81 94 CYS A N 1
ATOM 740 C CA . CYS A 1 94 ? 10.908 -13.307 2.752 1.00 86.81 94 CYS A CA 1
ATOM 741 C C . CYS A 1 94 ? 11.315 -14.545 3.560 1.00 86.81 94 CYS A C 1
ATOM 743 O O . CYS A 1 94 ? 11.194 -15.662 3.059 1.00 86.81 94 CYS A O 1
ATOM 745 N N . GLU A 1 95 ? 11.706 -14.343 4.818 1.00 82.69 95 GLU A N 1
ATOM 746 C CA . GLU A 1 95 ? 12.101 -15.413 5.736 1.00 82.69 95 GLU A CA 1
ATOM 747 C C . GLU A 1 95 ? 10.895 -16.032 6.465 1.00 82.69 95 GLU A C 1
ATOM 749 O O . GLU A 1 95 ? 10.709 -17.250 6.455 1.00 82.69 95 GLU A O 1
ATOM 754 N N . ASP A 1 96 ? 10.027 -15.206 7.061 1.00 84.00 96 ASP A N 1
ATOM 755 C CA . ASP A 1 96 ? 9.026 -15.688 8.025 1.00 84.00 96 ASP A CA 1
ATOM 756 C C . ASP A 1 96 ? 7.643 -15.982 7.421 1.00 84.00 96 ASP A C 1
ATOM 758 O O . ASP A 1 96 ? 6.817 -16.667 8.035 1.00 84.00 96 ASP A O 1
ATOM 762 N N . ALA A 1 97 ? 7.327 -15.408 6.255 1.00 86.44 97 ALA A N 1
ATOM 763 C CA . ALA A 1 97 ? 5.961 -15.378 5.727 1.00 86.44 97 ALA A CA 1
ATOM 764 C C . ALA A 1 97 ? 5.903 -15.274 4.193 1.00 86.44 97 ALA A C 1
ATOM 766 O O . ALA A 1 97 ? 5.104 -14.508 3.646 1.00 86.44 97 ALA A O 1
ATOM 767 N N . TYR A 1 98 ? 6.723 -16.056 3.486 1.00 88.94 98 TYR A N 1
ATOM 768 C CA . TYR A 1 98 ? 6.899 -15.931 2.033 1.00 88.94 98 TYR A CA 1
ATOM 769 C C . TYR A 1 98 ? 5.589 -16.052 1.233 1.00 88.94 98 TYR A C 1
ATOM 771 O O . TYR A 1 98 ? 5.381 -15.341 0.248 1.00 88.94 98 TYR A O 1
ATOM 779 N N . ASP A 1 99 ? 4.653 -16.889 1.688 1.00 90.50 99 ASP A N 1
ATOM 780 C CA . ASP A 1 99 ? 3.327 -17.038 1.072 1.00 90.50 99 ASP A CA 1
ATOM 781 C C . ASP A 1 99 ? 2.538 -15.718 1.043 1.00 90.50 99 ASP A C 1
ATOM 783 O O . ASP A 1 99 ? 1.781 -15.447 0.105 1.00 90.50 99 ASP A O 1
ATOM 787 N N . LEU A 1 100 ? 2.743 -14.847 2.035 1.00 87.56 100 LEU A N 1
ATOM 788 C CA . LEU A 1 100 ? 2.115 -13.530 2.071 1.00 87.56 100 LEU A CA 1
ATOM 789 C C . LEU A 1 100 ? 2.680 -12.620 0.974 1.00 87.56 100 LEU A C 1
ATOM 791 O O . LEU A 1 100 ? 1.913 -11.888 0.346 1.00 87.56 100 LEU A O 1
ATOM 795 N N . LEU A 1 101 ? 3.978 -12.725 0.665 1.00 89.50 101 LEU A N 1
ATOM 796 C CA . LEU A 1 101 ? 4.588 -12.030 -0.474 1.00 89.50 101 LEU A CA 1
ATOM 797 C C . LEU A 1 101 ? 4.073 -12.546 -1.818 1.00 89.50 101 LEU A C 1
ATOM 799 O O . LEU A 1 101 ? 4.105 -11.806 -2.798 1.00 89.50 101 LEU A O 1
ATOM 803 N N . GLN A 1 102 ? 3.547 -13.772 -1.891 1.00 88.38 102 GLN A N 1
ATOM 804 C CA . GLN A 1 102 ? 2.884 -14.268 -3.102 1.00 88.38 102 GLN A CA 1
ATOM 805 C C . GLN A 1 102 ? 1.478 -13.696 -3.296 1.00 88.38 102 GLN A C 1
ATOM 807 O O . GLN A 1 102 ? 0.935 -13.779 -4.398 1.00 88.38 102 GLN A O 1
ATOM 812 N N . THR A 1 103 ? 0.903 -13.050 -2.277 1.00 92.31 103 THR A N 1
ATOM 813 C CA . THR A 1 103 ? -0.393 -12.379 -2.403 1.00 92.31 103 THR A CA 1
ATOM 814 C C . THR A 1 103 ? -0.251 -11.155 -3.317 1.00 92.31 103 THR A C 1
ATOM 816 O O . THR A 1 103 ? 0.445 -10.204 -2.950 1.00 92.31 103 THR A O 1
ATOM 819 N N . PRO A 1 104 ? -0.931 -11.104 -4.484 1.00 92.25 104 PRO A N 1
ATOM 820 C CA . PRO A 1 104 ? -0.706 -10.047 -5.474 1.00 92.25 104 PRO A CA 1
ATOM 821 C C . PRO A 1 104 ? -0.936 -8.632 -4.937 1.00 92.25 104 PRO A C 1
ATOM 823 O O . PRO A 1 104 ? -0.211 -7.709 -5.300 1.00 92.25 104 PRO A O 1
ATOM 826 N N . VAL A 1 105 ? -1.927 -8.464 -4.057 1.00 93.06 105 VAL A N 1
ATOM 827 C CA . VAL A 1 105 ? -2.244 -7.177 -3.424 1.00 93.06 105 VAL A CA 1
ATOM 828 C C . VAL A 1 105 ? -1.093 -6.721 -2.528 1.00 93.06 105 VAL A C 1
ATOM 830 O O . VAL A 1 105 ? -0.615 -5.604 -2.685 1.00 93.06 105 VAL A O 1
ATOM 833 N N . VAL A 1 106 ? -0.596 -7.594 -1.644 1.00 92.56 106 VAL A N 1
ATOM 834 C CA . VAL A 1 106 ? 0.521 -7.284 -0.732 1.00 92.56 106 VAL A CA 1
ATOM 835 C C . VAL A 1 106 ? 1.785 -6.961 -1.522 1.00 92.56 106 VAL A C 1
ATOM 837 O O . VAL A 1 106 ? 2.398 -5.921 -1.293 1.00 92.56 106 VAL A O 1
ATOM 840 N N . LYS A 1 107 ? 2.121 -7.796 -2.512 1.00 93.75 107 LYS A N 1
ATOM 841 C CA . LYS A 1 107 ? 3.282 -7.606 -3.391 1.00 93.75 107 LYS A CA 1
ATOM 842 C C . LYS A 1 107 ? 3.267 -6.234 -4.071 1.00 93.75 107 LYS A C 1
ATOM 844 O O . LYS A 1 107 ? 4.265 -5.520 -4.049 1.00 93.75 107 LYS A O 1
ATOM 849 N N . LYS A 1 108 ? 2.120 -5.837 -4.638 1.00 95.06 108 LYS A N 1
ATOM 850 C CA . LYS A 1 108 ? 1.957 -4.533 -5.300 1.00 95.06 108 LYS A CA 1
ATOM 851 C C . LYS A 1 108 ? 1.996 -3.361 -4.323 1.00 95.06 108 LYS A C 1
ATOM 853 O O . LYS A 1 108 ? 2.562 -2.331 -4.672 1.00 95.06 108 LYS A O 1
ATOM 858 N N . LEU A 1 109 ? 1.414 -3.502 -3.129 1.00 95.31 109 LEU A N 1
ATOM 859 C CA . LEU A 1 109 ? 1.445 -2.458 -2.099 1.00 95.31 109 LEU A CA 1
ATOM 860 C C . LEU A 1 109 ? 2.877 -2.188 -1.619 1.00 95.31 109 LEU A C 1
ATOM 862 O O . LEU A 1 109 ? 3.287 -1.030 -1.591 1.00 95.31 109 LEU A O 1
ATOM 866 N N . LEU A 1 110 ? 3.640 -3.242 -1.307 1.00 95.00 110 LEU A N 1
ATOM 867 C CA . LEU A 1 110 ? 5.045 -3.125 -0.899 1.00 95.00 110 LEU A CA 1
ATOM 868 C C . LEU A 1 110 ? 5.893 -2.511 -2.016 1.00 95.00 110 LEU A C 1
ATOM 870 O O . LEU A 1 110 ? 6.610 -1.543 -1.777 1.00 95.00 110 LEU A O 1
ATOM 874 N N . LEU A 1 111 ? 5.751 -3.011 -3.249 1.00 96.38 111 LEU A N 1
ATOM 875 C CA . LEU A 1 111 ? 6.482 -2.487 -4.402 1.00 96.38 111 LEU A CA 1
ATOM 876 C C . LEU A 1 111 ? 6.181 -1.001 -4.628 1.00 96.38 111 LEU A C 1
ATOM 878 O O . LEU A 1 111 ? 7.102 -0.205 -4.768 1.00 96.38 111 LEU A O 1
ATOM 882 N N . ALA A 1 112 ? 4.904 -0.613 -4.645 1.00 96.62 112 ALA A N 1
ATOM 883 C CA . ALA A 1 112 ? 4.502 0.774 -4.851 1.00 96.62 112 ALA A CA 1
ATOM 884 C C . ALA A 1 112 ? 5.068 1.710 -3.775 1.00 96.62 112 ALA A C 1
ATOM 886 O O . ALA A 1 112 ? 5.545 2.792 -4.111 1.00 96.62 112 ALA A O 1
ATOM 887 N N . ALA A 1 113 ? 5.049 1.290 -2.508 1.00 93.69 113 ALA A N 1
ATOM 888 C CA . ALA A 1 113 ? 5.595 2.073 -1.405 1.00 93.69 113 ALA A CA 1
ATOM 889 C C . ALA A 1 113 ? 7.111 2.281 -1.545 1.00 93.69 113 ALA A C 1
ATOM 891 O O . ALA A 1 113 ? 7.561 3.424 -1.521 1.00 93.69 113 ALA A O 1
ATOM 892 N N . ILE A 1 114 ? 7.879 1.212 -1.811 1.00 93.44 114 ILE A N 1
ATOM 893 C CA . ILE A 1 114 ? 9.331 1.323 -2.038 1.00 93.44 114 ILE A CA 1
ATOM 894 C C . ILE A 1 114 ? 9.609 2.261 -3.220 1.00 93.44 114 ILE A C 1
ATOM 896 O O . ILE A 1 114 ? 10.459 3.143 -3.132 1.00 93.44 114 ILE A O 1
ATOM 900 N N . LEU A 1 115 ? 8.883 2.131 -4.334 1.00 94.31 115 LEU A N 1
ATOM 901 C CA . LEU A 1 115 ? 9.104 2.988 -5.504 1.00 94.31 115 LEU A CA 1
ATOM 902 C C . LEU A 1 115 ? 8.762 4.459 -5.239 1.00 94.31 115 LEU A C 1
ATOM 904 O O . LEU A 1 115 ? 9.461 5.331 -5.750 1.00 94.31 115 LEU A O 1
ATOM 908 N N . LEU A 1 116 ? 7.719 4.749 -4.460 1.00 92.12 116 LEU A N 1
ATOM 909 C CA . LEU A 1 116 ? 7.369 6.120 -4.085 1.00 92.12 116 LEU A CA 1
ATOM 910 C C . LEU A 1 116 ? 8.440 6.748 -3.189 1.00 92.12 116 LEU A C 1
ATOM 912 O O . LEU A 1 116 ? 8.907 7.844 -3.497 1.00 92.12 116 LEU A O 1
ATOM 916 N N . ASP A 1 117 ? 8.870 6.037 -2.149 1.00 89.12 117 ASP A N 1
ATOM 917 C CA . ASP A 1 117 ? 9.861 6.523 -1.182 1.00 89.12 117 ASP A CA 1
ATOM 918 C C . ASP A 1 117 ? 11.245 6.714 -1.818 1.00 89.12 117 ASP A C 1
ATOM 920 O O . ASP A 1 117 ? 11.978 7.645 -1.487 1.00 89.12 117 ASP A O 1
ATOM 924 N N . THR A 1 118 ? 11.597 5.848 -2.771 1.00 90.06 118 THR A N 1
ATOM 925 C CA . THR A 1 118 ? 12.900 5.878 -3.451 1.00 90.06 118 THR A CA 1
ATOM 926 C C . THR A 1 118 ? 12.915 6.692 -4.745 1.00 90.06 118 THR A C 1
ATOM 928 O O . THR A 1 118 ? 13.941 6.750 -5.428 1.00 90.06 118 THR A O 1
ATOM 931 N N . HIS A 1 119 ? 11.781 7.289 -5.126 1.00 91.56 119 HIS A N 1
ATOM 932 C CA . HIS A 1 119 ? 11.583 7.905 -6.441 1.00 91.56 119 HIS A CA 1
ATOM 933 C C . HIS A 1 119 ? 12.026 6.989 -7.597 1.00 91.56 119 HIS A C 1
ATOM 935 O O . HIS A 1 119 ? 12.783 7.399 -8.477 1.00 91.56 119 HIS A O 1
ATOM 941 N N . ASN A 1 120 ? 11.544 5.743 -7.587 1.00 93.44 120 ASN A N 1
ATOM 942 C CA . ASN A 1 120 ? 11.875 4.686 -8.548 1.00 93.44 120 ASN A CA 1
ATOM 943 C C . ASN A 1 120 ? 13.366 4.302 -8.541 1.00 93.44 120 ASN A C 1
ATOM 945 O O . ASN A 1 120 ? 13.984 4.177 -9.601 1.00 93.44 120 ASN A O 1
ATOM 949 N N . LEU A 1 121 ? 13.932 4.097 -7.344 1.00 90.94 121 LEU A N 1
ATOM 950 C CA . LEU A 1 121 ? 15.345 3.756 -7.130 1.00 90.94 121 LEU A CA 1
ATOM 951 C C . LEU A 1 121 ? 16.307 4.783 -7.751 1.00 90.94 121 LEU A C 1
ATOM 953 O O . LEU A 1 121 ? 17.299 4.424 -8.396 1.00 90.94 121 LEU A O 1
ATOM 957 N N . ASN A 1 122 ? 16.001 6.075 -7.608 1.00 87.12 122 ASN A N 1
ATOM 958 C CA . ASN A 1 122 ? 16.842 7.121 -8.172 1.00 87.12 122 ASN A CA 1
ATOM 959 C C . ASN A 1 122 ? 18.133 7.292 -7.348 1.00 87.12 122 ASN A C 1
ATOM 961 O O . ASN A 1 122 ? 18.133 7.833 -6.238 1.00 87.12 122 ASN A O 1
ATOM 965 N N . ALA A 1 123 ? 19.251 6.876 -7.949 1.00 70.44 123 ALA A N 1
ATOM 966 C CA . ALA A 1 123 ? 20.595 6.908 -7.371 1.00 70.44 123 ALA A CA 1
ATOM 967 C C . ALA A 1 123 ? 21.136 8.321 -7.078 1.00 70.44 123 ALA A C 1
ATOM 969 O O . ALA A 1 123 ? 22.188 8.451 -6.458 1.00 70.44 123 ALA A O 1
ATOM 970 N N . SER A 1 124 ? 20.453 9.390 -7.510 1.00 66.06 124 SER A N 1
ATOM 971 C CA . SER A 1 124 ? 20.807 10.759 -7.112 1.00 66.06 124 SER A CA 1
ATOM 972 C C . SER A 1 124 ? 20.402 11.096 -5.671 1.00 66.06 124 SER A C 1
ATOM 974 O O . SER A 1 124 ? 20.713 12.187 -5.193 1.00 66.06 124 SER A O 1
ATOM 976 N N . SER A 1 125 ? 19.662 10.214 -4.994 1.00 60.19 125 SER A N 1
ATOM 977 C CA . SER A 1 125 ? 19.345 10.358 -3.573 1.00 60.19 125 SER A CA 1
ATOM 978 C C . SER A 1 125 ? 20.573 10.027 -2.710 1.00 60.19 125 SER A C 1
ATOM 980 O O . SER A 1 125 ? 21.390 9.182 -3.057 1.00 60.19 125 SER A O 1
ATOM 982 N N . GLN A 1 126 ? 20.749 10.726 -1.586 1.00 53.78 126 GLN A N 1
ATOM 983 C CA . GLN A 1 126 ? 21.953 10.640 -0.739 1.00 53.78 126 GLN A CA 1
ATOM 984 C C . GLN A 1 126 ? 22.102 9.312 0.042 1.00 53.78 126 GLN A C 1
ATOM 986 O O . GLN A 1 126 ? 22.993 9.207 0.883 1.00 53.78 126 GLN A O 1
ATOM 991 N N . VAL A 1 127 ? 21.251 8.310 -0.203 1.00 60.16 127 VAL A N 1
ATOM 992 C CA . VAL A 1 127 ? 21.166 7.059 0.568 1.00 60.16 127 VAL A CA 1
ATOM 993 C C . VAL A 1 127 ? 21.478 5.865 -0.336 1.00 60.16 127 VAL A C 1
ATOM 995 O O . VAL A 1 127 ? 21.050 5.816 -1.486 1.00 60.16 127 VAL A O 1
ATOM 998 N N . SER A 1 128 ? 22.232 4.892 0.181 1.00 64.19 128 SER A N 1
ATOM 999 C CA . SER A 1 128 ? 22.492 3.622 -0.506 1.00 64.19 128 SER A CA 1
ATOM 1000 C C . SER A 1 128 ? 21.187 2.832 -0.663 1.00 64.19 128 SER A C 1
ATOM 1002 O O . SER A 1 128 ? 20.633 2.358 0.322 1.00 64.19 128 SER A O 1
ATOM 1004 N N . MET A 1 129 ? 20.701 2.681 -1.898 1.00 78.38 129 MET A N 1
ATOM 1005 C CA . MET A 1 129 ? 19.434 1.998 -2.217 1.00 78.38 129 MET A CA 1
ATOM 1006 C C . MET A 1 129 ? 19.602 0.512 -2.550 1.00 78.38 129 MET A C 1
ATOM 1008 O O . MET A 1 129 ? 18.718 -0.092 -3.155 1.00 78.38 129 MET A O 1
ATOM 1012 N N . THR A 1 130 ? 20.746 -0.091 -2.219 1.00 83.81 130 THR A N 1
ATOM 1013 C CA . THR A 1 130 ? 21.047 -1.477 -2.610 1.00 83.81 130 THR A CA 1
ATOM 1014 C C . THR A 1 130 ? 20.000 -2.458 -2.076 1.00 83.81 130 THR A C 1
ATOM 1016 O O . THR A 1 130 ? 19.487 -3.263 -2.847 1.00 83.81 130 THR A O 1
ATOM 1019 N N . ARG A 1 131 ? 19.594 -2.330 -0.804 1.00 86.62 131 ARG A N 1
ATOM 1020 C CA . ARG A 1 131 ? 18.542 -3.180 -0.216 1.00 86.62 131 ARG A CA 1
ATOM 1021 C C . ARG A 1 131 ? 17.165 -2.924 -0.823 1.00 86.62 131 ARG A C 1
ATOM 1023 O O . ARG A 1 131 ? 16.454 -3.873 -1.135 1.00 86.62 131 ARG A O 1
ATOM 1030 N N . ASP A 1 132 ? 16.809 -1.662 -1.076 1.00 89.69 132 ASP A N 1
ATOM 1031 C CA . ASP A 1 132 ? 15.554 -1.338 -1.768 1.00 89.69 132 ASP A CA 1
ATOM 1032 C C . ASP A 1 132 ? 15.521 -1.960 -3.178 1.00 89.69 132 ASP A C 1
ATOM 1034 O O . ASP A 1 132 ? 14.487 -2.462 -3.616 1.00 89.69 132 ASP A O 1
ATOM 1038 N N . ALA A 1 133 ? 16.655 -1.977 -3.889 1.00 91.56 133 ALA A N 1
ATOM 1039 C CA . ALA A 1 133 ? 16.767 -2.589 -5.210 1.00 91.56 133 ALA A CA 1
ATOM 1040 C C . ALA A 1 133 ? 16.609 -4.119 -5.170 1.00 91.56 133 ALA A C 1
ATOM 1042 O O . ALA A 1 133 ? 15.925 -4.676 -6.033 1.00 91.56 133 ALA A O 1
ATOM 1043 N N . GLU A 1 134 ? 17.189 -4.788 -4.171 1.00 91.69 134 GLU A N 1
ATOM 1044 C CA . GLU A 1 134 ? 17.035 -6.233 -3.951 1.00 91.69 134 GLU A CA 1
ATOM 1045 C C . GLU A 1 134 ? 15.581 -6.602 -3.615 1.00 91.69 134 GLU A C 1
ATOM 1047 O O . GLU A 1 134 ? 15.004 -7.489 -4.254 1.00 91.69 134 GLU A O 1
ATOM 1052 N N . ALA A 1 135 ? 14.939 -5.860 -2.707 1.00 93.12 135 ALA A N 1
ATOM 1053 C CA . ALA A 1 135 ? 13.526 -6.045 -2.379 1.00 93.12 135 ALA A CA 1
ATOM 1054 C C . ALA A 1 135 ? 12.623 -5.821 -3.605 1.00 93.12 135 ALA A C 1
ATOM 1056 O O . ALA A 1 135 ? 11.733 -6.627 -3.891 1.00 93.12 135 ALA A O 1
ATOM 1057 N N . VAL A 1 136 ? 12.879 -4.772 -4.396 1.00 94.94 136 VAL A N 1
ATOM 1058 C CA . VAL A 1 136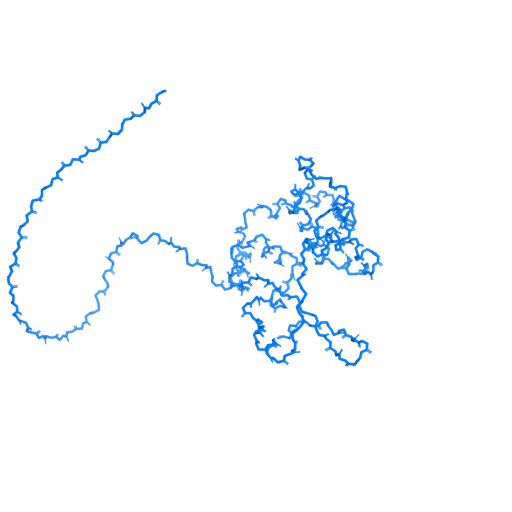 ? 12.169 -4.532 -5.663 1.00 94.94 136 VAL A CA 1
ATOM 1059 C C . VAL A 1 136 ? 12.368 -5.696 -6.634 1.00 94.94 136 VAL A C 1
ATOM 1061 O O . VAL A 1 136 ? 11.402 -6.126 -7.265 1.00 94.94 136 VAL A O 1
ATOM 1064 N N . GLN A 1 137 ? 13.580 -6.242 -6.753 1.00 94.44 137 GLN A N 1
ATOM 1065 C CA . GLN A 1 137 ? 13.845 -7.391 -7.619 1.00 94.44 137 GLN A CA 1
ATOM 1066 C C . GLN A 1 137 ? 13.042 -8.624 -7.186 1.00 94.44 137 GLN A C 1
ATOM 1068 O O . GLN A 1 137 ? 12.429 -9.274 -8.038 1.00 94.44 137 GLN A O 1
ATOM 1073 N N . LEU A 1 138 ? 12.978 -8.906 -5.882 1.00 94.19 138 LEU A N 1
ATOM 1074 C CA . LEU A 1 138 ? 12.172 -9.995 -5.326 1.00 94.19 138 LEU A CA 1
ATOM 1075 C C . LEU A 1 138 ? 10.674 -9.804 -5.619 1.00 94.19 138 LEU A C 1
ATOM 1077 O O . LEU A 1 138 ? 9.993 -10.727 -6.075 1.00 94.19 138 LEU A O 1
ATOM 1081 N N . LEU A 1 139 ? 10.156 -8.591 -5.416 1.00 95.31 139 LEU A N 1
ATOM 1082 C CA . LEU A 1 139 ? 8.746 -8.256 -5.646 1.00 95.31 139 LEU A CA 1
ATOM 1083 C C . LEU A 1 139 ? 8.367 -8.231 -7.136 1.00 95.31 139 LEU A C 1
ATOM 1085 O O . LEU A 1 139 ? 7.188 -8.348 -7.470 1.00 95.31 139 LEU A O 1
ATOM 1089 N N . LEU A 1 140 ? 9.340 -8.111 -8.042 1.00 96.00 140 LEU A N 1
ATOM 1090 C CA . LEU A 1 140 ? 9.132 -8.141 -9.493 1.00 96.00 140 LEU A CA 1
ATOM 1091 C C . LEU A 1 140 ? 9.222 -9.544 -10.105 1.00 96.00 140 LEU A C 1
ATOM 1093 O O . LEU A 1 140 ? 8.994 -9.687 -11.308 1.00 96.00 140 LEU A O 1
ATOM 1097 N N . VAL A 1 141 ? 9.521 -10.587 -9.325 1.00 93.25 141 VAL A N 1
ATOM 1098 C CA . VAL A 1 141 ? 9.559 -11.964 -9.841 1.00 93.25 141 VAL A CA 1
ATOM 1099 C C . VAL A 1 141 ? 8.209 -12.326 -10.475 1.00 93.25 141 VAL A C 1
ATOM 1101 O O . VAL A 1 141 ? 7.163 -12.300 -9.821 1.00 93.25 141 VAL A O 1
ATOM 1104 N N . GLY A 1 142 ? 8.244 -12.664 -11.769 1.00 90.62 142 GLY A N 1
ATOM 1105 C CA . GLY A 1 142 ? 7.065 -12.994 -12.578 1.00 90.62 142 GLY A CA 1
ATOM 1106 C C . GLY A 1 142 ? 6.326 -11.792 -13.183 1.00 90.62 142 GLY A C 1
ATOM 1107 O O . GLY A 1 142 ? 5.321 -11.991 -13.864 1.00 90.62 142 GLY A O 1
ATOM 1108 N N . ALA A 1 143 ? 6.795 -10.560 -12.967 1.00 93.69 143 ALA A N 1
ATOM 1109 C CA . ALA A 1 143 ? 6.233 -9.367 -13.595 1.00 93.69 143 ALA A CA 1
ATOM 1110 C C . ALA A 1 143 ? 6.673 -9.227 -15.063 1.00 93.69 143 ALA A C 1
ATOM 1112 O O . ALA A 1 143 ? 7.709 -9.744 -15.488 1.00 93.69 143 ALA A O 1
ATOM 1113 N N . THR A 1 144 ? 5.892 -8.488 -15.851 1.00 93.69 144 THR A N 1
ATOM 1114 C CA . THR A 1 144 ? 6.256 -8.166 -17.234 1.00 93.69 144 THR A CA 1
ATOM 1115 C C . THR A 1 144 ? 7.468 -7.228 -17.283 1.00 93.69 144 THR A C 1
ATOM 1117 O O . THR A 1 144 ? 7.674 -6.433 -16.358 1.00 93.69 144 THR A O 1
ATOM 1120 N N . PRO A 1 145 ? 8.242 -7.230 -18.384 1.00 93.44 145 PRO A N 1
ATOM 1121 C CA . PRO A 1 145 ? 9.267 -6.215 -18.605 1.00 93.44 145 PRO A CA 1
ATOM 1122 C C . PRO A 1 145 ? 8.700 -4.799 -18.433 1.00 93.44 145 PRO A C 1
ATOM 1124 O O . PRO A 1 145 ? 7.542 -4.545 -18.764 1.00 93.44 145 PRO A O 1
ATOM 1127 N N . ASN A 1 146 ? 9.512 -3.880 -17.909 1.00 93.69 146 ASN A N 1
ATOM 1128 C CA . ASN A 1 146 ? 9.157 -2.480 -17.627 1.00 93.69 146 ASN A CA 1
ATOM 1129 C C . ASN A 1 146 ? 8.049 -2.243 -16.588 1.00 93.69 146 ASN A C 1
ATOM 1131 O O . ASN A 1 146 ? 7.756 -1.081 -16.307 1.00 93.69 146 ASN A O 1
ATOM 1135 N N . TYR A 1 147 ? 7.494 -3.287 -15.958 1.00 95.88 147 TYR A N 1
ATOM 1136 C CA . TYR A 1 147 ? 6.405 -3.142 -14.986 1.00 95.88 147 TYR A CA 1
ATOM 1137 C C . TYR A 1 147 ? 6.724 -2.131 -13.876 1.00 95.88 147 TYR A C 1
ATOM 1139 O O . TYR A 1 147 ? 5.876 -1.310 -13.546 1.00 95.88 147 TYR A O 1
ATOM 1147 N N . ARG A 1 148 ? 7.964 -2.128 -13.365 1.00 95.94 148 ARG A N 1
ATOM 1148 C CA . ARG A 1 148 ? 8.441 -1.166 -12.356 1.00 95.94 148 ARG A CA 1
ATOM 1149 C C . ARG A 1 148 ? 8.206 0.290 -12.770 1.00 95.94 148 ARG A C 1
ATOM 1151 O O . ARG A 1 148 ? 7.589 1.047 -12.031 1.00 95.94 148 ARG A O 1
ATOM 1158 N N . ASN A 1 149 ? 8.697 0.663 -13.952 1.00 96.38 149 ASN A N 1
ATOM 1159 C CA . ASN A 1 149 ? 8.614 2.038 -14.440 1.00 96.38 149 ASN A CA 1
ATOM 1160 C C . ASN A 1 149 ? 7.162 2.397 -14.765 1.00 96.38 149 ASN A C 1
ATOM 1162 O O . ASN A 1 149 ? 6.684 3.428 -14.317 1.00 96.38 149 ASN A O 1
ATOM 1166 N N . SER A 1 150 ? 6.429 1.501 -15.436 1.00 96.12 150 SER A N 1
ATOM 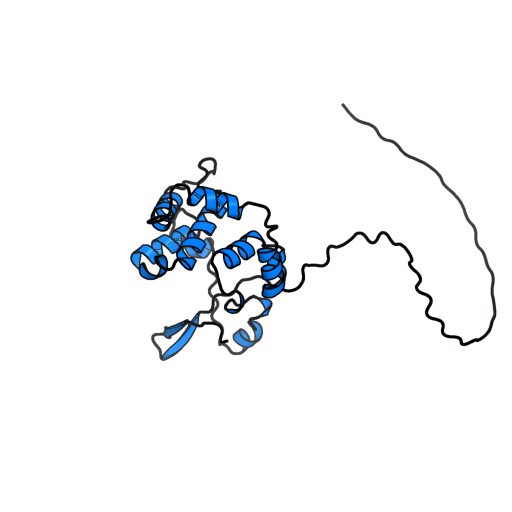1167 C CA . SER A 1 150 ? 5.013 1.727 -15.742 1.00 96.12 150 SER A CA 1
ATOM 1168 C C . SER A 1 150 ? 4.156 1.903 -14.488 1.00 96.12 150 SER A C 1
ATOM 1170 O O . SER A 1 150 ? 3.262 2.743 -14.480 1.00 96.12 150 SER A O 1
ATOM 1172 N N . LEU A 1 151 ? 4.421 1.139 -13.424 1.00 95.75 151 LEU A N 1
ATOM 1173 C CA . LEU A 1 151 ? 3.733 1.294 -12.144 1.00 95.75 151 LEU A CA 1
ATOM 1174 C C . LEU A 1 151 ? 4.069 2.641 -11.494 1.00 95.75 151 LEU A C 1
ATOM 1176 O O . LEU A 1 151 ? 3.164 3.326 -11.028 1.00 95.75 151 LEU A O 1
ATOM 1180 N N . PHE A 1 152 ? 5.343 3.039 -11.473 1.00 96.06 152 PHE A N 1
ATOM 1181 C CA . PHE A 1 152 ? 5.755 4.326 -10.910 1.00 96.06 152 PHE A CA 1
ATOM 1182 C C . PHE A 1 152 ? 5.171 5.524 -11.673 1.00 96.06 152 PHE A C 1
ATOM 1184 O O . PHE A 1 152 ? 4.680 6.469 -11.054 1.00 96.06 152 PHE A O 1
ATOM 1191 N N . ASP A 1 153 ? 5.153 5.464 -13.004 1.00 95.62 153 ASP A N 1
ATOM 1192 C CA . ASP A 1 153 ? 4.531 6.489 -13.846 1.00 95.62 153 ASP A CA 1
ATOM 1193 C C . ASP A 1 153 ? 3.035 6.606 -13.526 1.00 95.62 153 ASP A C 1
ATOM 1195 O O . ASP A 1 153 ? 2.531 7.703 -13.290 1.00 95.62 153 ASP A O 1
ATOM 1199 N N . GLN A 1 154 ? 2.333 5.472 -13.414 1.00 94.31 154 GLN A N 1
ATOM 1200 C CA . GLN A 1 154 ? 0.926 5.464 -13.011 1.00 94.31 154 GLN A CA 1
ATOM 1201 C C . GLN A 1 154 ? 0.727 6.035 -11.603 1.00 94.31 154 GLN A C 1
ATOM 1203 O O . GLN A 1 154 ? -0.198 6.809 -11.405 1.00 94.31 154 GLN A O 1
ATOM 1208 N N . LEU A 1 155 ? 1.590 5.714 -10.634 1.00 93.50 155 LEU A N 1
ATOM 1209 C CA . LEU A 1 155 ? 1.501 6.225 -9.257 1.00 93.50 155 LEU A CA 1
ATOM 1210 C C . LEU A 1 155 ? 1.720 7.741 -9.153 1.00 93.50 155 LEU A C 1
ATOM 1212 O O . LEU A 1 155 ? 1.196 8.384 -8.238 1.00 93.50 155 LEU A O 1
ATOM 1216 N N . THR A 1 156 ? 2.520 8.313 -10.050 1.00 92.38 156 THR A N 1
ATOM 1217 C CA . THR A 1 156 ? 2.908 9.733 -10.031 1.00 92.38 156 THR A CA 1
ATOM 1218 C C . THR A 1 156 ? 2.068 10.605 -10.962 1.00 92.38 156 THR A C 1
ATOM 1220 O O . THR A 1 156 ? 2.096 11.831 -10.843 1.00 92.38 156 THR A O 1
ATOM 1223 N N . GLN A 1 157 ? 1.274 9.997 -11.844 1.00 91.12 157 GLN A N 1
ATOM 1224 C CA . GLN A 1 157 ? 0.348 10.702 -12.719 1.00 91.12 157 GLN A CA 1
ATOM 1225 C C . GLN A 1 157 ? -0.814 11.344 -11.940 1.00 91.12 157 GLN A C 1
ATOM 1227 O O . GLN A 1 157 ? -1.258 10.854 -10.899 1.00 91.12 157 GLN A O 1
ATOM 1232 N N . ASP A 1 158 ? -1.341 12.450 -12.475 1.00 84.69 158 ASP A N 1
ATOM 1233 C CA . ASP A 1 158 ? -2.567 13.052 -11.959 1.00 84.69 158 ASP A CA 1
ATOM 1234 C C . ASP A 1 158 ? -3.774 12.143 -12.238 1.00 84.69 158 ASP A C 1
ATOM 1236 O O . ASP A 1 158 ? -4.136 11.882 -13.388 1.00 84.69 158 ASP A O 1
ATOM 1240 N N . GLN A 1 159 ? -4.396 11.667 -11.162 1.00 86.44 159 GLN A N 1
ATOM 1241 C CA . GLN A 1 159 ? -5.448 10.658 -11.198 1.00 86.44 159 GLN A CA 1
ATOM 1242 C C . GLN A 1 159 ? -6.798 11.292 -11.539 1.00 86.44 159 GLN A C 1
ATOM 1244 O O . GLN A 1 159 ? -7.535 11.748 -10.655 1.00 86.44 159 GLN A O 1
ATOM 1249 N N . ARG A 1 160 ? -7.108 11.338 -12.839 1.00 85.75 160 ARG A N 1
ATOM 1250 C CA . ARG A 1 160 ? -8.337 11.940 -13.389 1.00 85.75 160 ARG A CA 1
ATOM 1251 C C . ARG A 1 160 ? -9.318 10.935 -13.991 1.00 85.75 160 ARG A C 1
ATOM 1253 O O . ARG A 1 160 ? -10.340 11.352 -14.532 1.00 85.75 160 ARG A O 1
ATOM 1260 N N . ASP A 1 161 ? -9.029 9.641 -13.896 1.00 90.56 161 ASP A N 1
ATOM 1261 C CA . ASP A 1 161 ? -9.904 8.600 -14.431 1.00 90.56 161 ASP A CA 1
ATOM 1262 C C . ASP A 1 161 ? -11.291 8.664 -13.784 1.00 90.56 161 ASP A C 1
ATOM 1264 O O . ASP A 1 161 ? -11.425 8.683 -12.558 1.00 90.56 161 ASP A O 1
ATOM 1268 N N . SER A 1 162 ? -12.345 8.673 -14.602 1.00 92.50 162 SER A N 1
ATOM 1269 C CA . SER A 1 162 ? -13.721 8.822 -14.114 1.00 92.50 162 SER A CA 1
ATOM 1270 C C . SER A 1 162 ? -14.132 7.685 -13.178 1.00 92.50 162 SER A C 1
ATOM 1272 O O . SER A 1 162 ? -14.771 7.936 -12.159 1.00 92.50 162 SER A O 1
ATOM 1274 N N . SER A 1 163 ? -13.717 6.449 -13.478 1.00 94.19 163 SER A N 1
ATOM 1275 C CA . SER A 1 163 ? -13.994 5.279 -12.637 1.00 94.19 163 SER A CA 1
ATOM 1276 C C . SER A 1 163 ? -13.284 5.358 -11.285 1.00 94.19 163 SER A C 1
ATOM 1278 O O . SER A 1 163 ? -13.841 4.951 -10.266 1.00 94.19 163 SER A O 1
ATOM 1280 N N . PHE A 1 164 ? -12.075 5.924 -11.255 1.00 94.62 164 PHE A N 1
ATOM 1281 C CA . PHE A 1 164 ? -11.364 6.181 -10.010 1.00 94.62 164 PHE A CA 1
ATOM 1282 C C . PHE A 1 164 ? -12.048 7.286 -9.200 1.00 94.62 164 PHE A C 1
ATOM 1284 O O . PHE A 1 164 ? -12.224 7.121 -7.998 1.00 94.62 164 PHE A O 1
ATOM 1291 N N . LEU A 1 165 ? -12.474 8.386 -9.827 1.00 94.38 165 LEU A N 1
ATOM 1292 C CA . LEU A 1 165 ? -13.175 9.473 -9.132 1.00 94.38 165 LEU A CA 1
ATOM 1293 C C . LEU A 1 165 ? -14.510 9.014 -8.530 1.00 94.38 165 LEU A C 1
ATOM 1295 O O . LEU A 1 165 ? -14.833 9.387 -7.401 1.00 94.38 165 LEU A O 1
ATOM 1299 N N . GLU A 1 166 ? -15.254 8.167 -9.242 1.00 94.44 166 GLU A N 1
ATOM 1300 C CA . GLU A 1 166 ? -16.471 7.539 -8.723 1.00 94.44 166 GLU A CA 1
ATOM 1301 C C . GLU A 1 166 ? -16.161 6.639 -7.520 1.00 94.44 166 GLU A C 1
ATOM 1303 O O . GLU A 1 166 ? -16.793 6.762 -6.468 1.00 94.44 166 GLU A O 1
ATOM 1308 N N . ALA A 1 167 ? -15.132 5.793 -7.626 1.00 94.00 167 ALA A N 1
ATOM 1309 C CA . ALA A 1 167 ? -14.684 4.957 -6.517 1.00 94.00 167 ALA A CA 1
ATOM 1310 C C . ALA A 1 167 ? -14.193 5.792 -5.322 1.00 94.00 167 ALA A C 1
ATOM 1312 O O . ALA A 1 167 ? -14.446 5.433 -4.172 1.00 94.00 167 ALA A O 1
ATOM 1313 N N . LEU A 1 168 ? -13.522 6.917 -5.570 1.00 94.75 168 LEU A N 1
ATOM 1314 C CA . LEU A 1 168 ? -13.040 7.834 -4.542 1.00 94.75 168 LEU A CA 1
ATOM 1315 C C . LEU A 1 168 ? -14.222 8.451 -3.780 1.00 94.75 168 LEU A C 1
ATOM 1317 O O . LEU A 1 168 ? -14.235 8.448 -2.549 1.00 94.75 168 LEU A O 1
ATOM 1321 N N . GLN A 1 169 ? -15.255 8.893 -4.499 1.00 94.81 169 GLN A N 1
ATOM 1322 C CA . GLN A 1 169 ? -16.473 9.413 -3.887 1.00 94.81 169 GLN A CA 1
ATOM 1323 C C . GLN A 1 169 ? -17.244 8.341 -3.111 1.00 94.81 169 GLN A C 1
ATOM 1325 O O . GLN A 1 169 ? -17.723 8.599 -2.004 1.00 94.81 169 GLN A O 1
ATOM 1330 N N . HIS A 1 170 ? -17.344 7.134 -3.666 1.00 94.75 170 HIS A N 1
ATOM 1331 C CA . HIS A 1 170 ? -18.025 6.016 -3.023 1.00 94.75 170 HIS A CA 1
ATOM 1332 C C . HIS A 1 170 ? -17.327 5.578 -1.725 1.00 94.75 170 HIS A C 1
ATOM 1334 O O . HIS A 1 170 ? -17.984 5.378 -0.707 1.00 94.75 170 HIS A O 1
ATOM 1340 N N . ASN A 1 171 ? -15.995 5.463 -1.741 1.00 94.56 171 ASN A N 1
ATOM 1341 C CA . ASN A 1 171 ? -15.216 4.898 -0.634 1.00 94.56 171 ASN A CA 1
ATOM 1342 C C . ASN A 1 171 ? -14.840 5.911 0.458 1.00 94.56 171 ASN A C 1
ATOM 1344 O O . ASN A 1 171 ? -14.581 5.506 1.598 1.00 94.56 171 ASN A O 1
ATOM 1348 N N . TYR A 1 172 ? -14.771 7.205 0.121 1.00 95.44 172 TYR A N 1
ATOM 1349 C CA . TYR A 1 172 ? -14.252 8.250 1.015 1.00 95.44 172 TYR A CA 1
ATOM 1350 C C . TYR A 1 172 ? -15.186 9.451 1.198 1.00 95.44 172 TYR A C 1
ATOM 1352 O O . TYR A 1 172 ? -14.823 10.409 1.880 1.00 95.44 172 TYR A O 1
ATOM 1360 N N . GLY A 1 173 ? -16.396 9.405 0.637 1.00 93.19 173 GLY A N 1
ATOM 1361 C CA . GLY A 1 173 ? -17.389 10.468 0.763 1.00 93.19 173 GLY A CA 1
ATOM 1362 C C . GLY A 1 173 ? -17.203 11.591 -0.257 1.00 93.19 173 GLY A C 1
ATOM 1363 O O . GLY A 1 173 ? -16.479 11.459 -1.239 1.00 93.19 173 GLY A O 1
ATOM 1364 N N . LYS A 1 174 ? -17.897 12.714 -0.053 1.00 91.12 174 LYS A N 1
ATOM 1365 C CA . LYS A 1 174 ? -17.875 13.842 -0.997 1.00 91.12 174 LYS A CA 1
ATOM 1366 C C . LYS A 1 174 ? -16.495 14.516 -1.033 1.00 91.12 174 LYS A C 1
ATOM 1368 O O . LYS A 1 174 ? -15.834 14.559 0.005 1.00 91.12 174 LYS A O 1
ATOM 1373 N N . PRO A 1 175 ? -16.086 15.081 -2.186 1.00 86.69 175 PRO A N 1
ATOM 1374 C CA . PRO A 1 175 ? -14.900 15.920 -2.232 1.00 86.69 175 PRO A CA 1
ATOM 1375 C C . PRO A 1 175 ? -15.033 17.060 -1.218 1.00 86.69 175 PRO A C 1
ATOM 1377 O O . PRO A 1 175 ? -16.152 17.544 -0.994 1.00 86.69 175 PRO A O 1
ATOM 1380 N N . PRO A 1 176 ? -13.919 17.514 -0.613 1.00 81.94 176 PRO A N 1
ATOM 1381 C CA . PRO A 1 176 ? -13.919 18.763 0.128 1.00 81.94 176 PRO A CA 1
ATOM 1382 C C . PRO A 1 176 ? -14.539 19.833 -0.766 1.00 81.94 176 PRO A C 1
ATOM 1384 O O . PRO A 1 176 ? -14.189 19.900 -1.945 1.00 81.94 176 PRO A O 1
ATOM 1387 N N . ALA A 1 177 ? -15.462 20.637 -0.229 1.00 73.94 177 ALA A N 1
ATOM 1388 C CA . ALA A 1 177 ? -15.918 21.814 -0.948 1.00 73.94 177 ALA A CA 1
ATOM 1389 C C . ALA A 1 177 ? -14.661 22.587 -1.350 1.00 73.94 177 ALA A C 1
ATOM 1391 O O . ALA A 1 177 ? -13.866 22.965 -0.483 1.00 73.94 177 ALA A O 1
ATOM 1392 N N . GLU A 1 178 ? -14.430 22.740 -2.654 1.00 58.66 178 GLU A N 1
ATOM 1393 C CA . GLU A 1 178 ? -13.459 23.718 -3.108 1.00 58.66 178 GLU A CA 1
ATOM 1394 C C . GLU A 1 178 ? -13.876 25.015 -2.425 1.00 58.66 178 GLU A C 1
ATOM 1396 O O . GLU A 1 178 ? -15.049 25.395 -2.483 1.00 58.66 178 GLU A O 1
ATOM 1401 N N . ILE A 1 179 ? -12.959 25.637 -1.684 1.00 45.88 179 ILE A N 1
ATOM 1402 C CA . ILE A 1 179 ? -13.165 26.994 -1.192 1.00 45.88 179 ILE A CA 1
ATOM 1403 C C . ILE A 1 179 ? -13.150 27.846 -2.458 1.00 45.88 179 ILE A C 1
ATOM 1405 O O . ILE A 1 179 ? -12.124 28.387 -2.864 1.00 45.88 179 ILE A O 1
ATOM 1409 N N . GLY A 1 180 ? -14.283 27.853 -3.154 1.00 40.88 180 GLY A N 1
ATOM 1410 C CA . GLY A 1 180 ? -14.575 28.797 -4.196 1.00 40.88 180 GLY A CA 1
ATOM 1411 C C . GLY A 1 180 ? -14.485 30.151 -3.531 1.00 40.88 180 GLY A C 1
ATOM 1412 O O . GLY A 1 180 ? -15.105 30.388 -2.495 1.00 40.88 180 GLY A O 1
ATOM 1413 N N . HIS A 1 181 ? -13.656 31.013 -4.103 1.00 38.12 181 HIS A N 1
ATOM 1414 C CA . HIS A 1 181 ? -13.752 32.434 -3.859 1.00 38.12 181 HIS A CA 1
ATOM 1415 C C . HIS A 1 181 ? -15.233 32.823 -3.927 1.00 38.12 181 HIS A C 1
ATOM 1417 O O . HIS A 1 181 ? -15.853 32.705 -4.984 1.00 38.12 181 HIS A O 1
ATOM 1423 N N . GLU A 1 182 ? -15.790 33.263 -2.800 1.00 38.59 182 GLU A N 1
ATOM 1424 C CA . GLU A 1 182 ? -17.024 34.034 -2.775 1.00 38.59 182 GLU A CA 1
ATOM 1425 C C . GLU A 1 182 ? -16.762 35.329 -3.551 1.00 38.59 182 GLU A C 1
ATOM 1427 O O . GLU A 1 182 ? -16.399 36.357 -2.989 1.00 38.59 182 GLU A O 1
ATOM 1432 N N . ASN A 1 183 ? -16.900 35.274 -4.871 1.00 35.72 183 ASN A N 1
ATOM 1433 C CA . ASN A 1 183 ? -17.240 36.443 -5.656 1.00 35.72 183 ASN 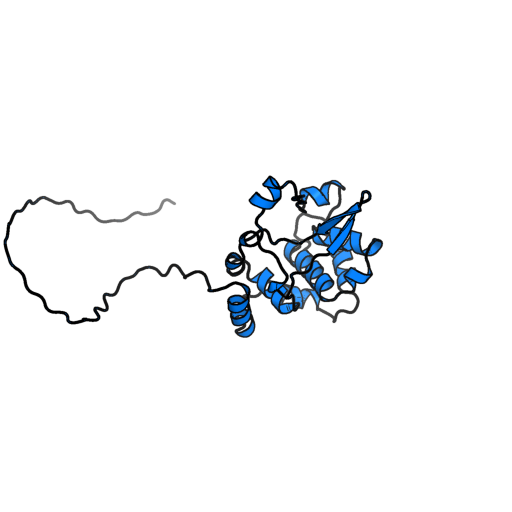A CA 1
ATOM 1434 C C . ASN A 1 183 ? -18.736 36.349 -5.899 1.00 35.72 183 ASN A C 1
ATOM 1436 O O . ASN A 1 183 ? -19.219 35.517 -6.664 1.00 35.72 183 ASN A O 1
ATOM 1440 N N . GLY A 1 184 ? -19.447 37.156 -5.116 1.00 43.69 184 GLY A N 1
ATOM 1441 C CA . GLY A 1 184 ? -20.890 37.214 -5.101 1.00 43.69 184 GLY A CA 1
ATOM 1442 C C . GLY A 1 184 ? -21.470 37.550 -6.460 1.00 43.69 184 GLY A C 1
ATOM 1443 O O . GLY A 1 184 ? -20.953 38.396 -7.177 1.00 43.69 184 GLY A O 1
ATOM 1444 N N . GLU A 1 185 ? -22.618 36.952 -6.731 1.00 34.97 185 GLU A N 1
ATOM 1445 C CA . GLU A 1 185 ? -23.649 37.573 -7.536 1.00 34.97 185 GLU A CA 1
ATOM 1446 C C . GLU A 1 185 ? -24.995 37.200 -6.918 1.00 34.97 185 GLU A C 1
ATOM 1448 O O . GLU A 1 185 ? -25.387 36.037 -6.806 1.00 34.97 185 GLU A O 1
ATOM 1453 N N . HIS A 1 186 ? -25.668 38.240 -6.433 1.00 39.47 186 HIS A N 1
ATOM 1454 C CA . HIS A 1 186 ? -27.049 38.216 -5.998 1.00 39.47 186 HIS A CA 1
ATOM 1455 C C . HIS A 1 186 ? -27.947 37.739 -7.148 1.00 39.47 186 HIS A C 1
ATOM 1457 O O . HIS A 1 186 ? -28.332 38.519 -8.012 1.00 39.47 186 HIS A O 1
ATOM 1463 N N . GLY A 1 187 ? -28.331 36.466 -7.126 1.00 30.88 187 GLY A N 1
ATOM 1464 C CA . GLY A 1 187 ? -29.491 35.952 -7.847 1.00 30.88 187 GLY A CA 1
ATOM 1465 C C . GLY A 1 187 ? -30.678 35.862 -6.896 1.00 30.88 187 GLY A C 1
ATOM 1466 O O . GLY A 1 187 ? -30.959 34.799 -6.348 1.00 30.88 187 GLY A O 1
ATOM 1467 N N . VAL A 1 188 ? -31.341 36.992 -6.645 1.00 31.45 188 VAL A N 1
ATOM 1468 C CA . VAL A 1 188 ? -32.586 37.053 -5.868 1.00 31.45 188 VAL A CA 1
ATOM 1469 C C . VAL A 1 188 ? -33.638 36.189 -6.567 1.00 31.45 188 VAL A C 1
ATOM 1471 O O . VAL A 1 188 ? -34.075 36.505 -7.670 1.00 31.45 188 VAL A O 1
ATOM 1474 N N . SER A 1 189 ? -34.060 35.098 -5.925 1.00 34.78 189 SER A N 1
ATOM 1475 C CA . SER A 1 189 ? -35.293 34.398 -6.282 1.00 34.78 189 SER A CA 1
ATOM 1476 C C . SER A 1 189 ? -36.380 34.868 -5.322 1.00 34.78 189 SER A C 1
ATOM 1478 O O . SER A 1 189 ? -36.436 34.459 -4.161 1.00 34.78 189 SER A O 1
ATOM 1480 N N . GLU A 1 190 ? -37.199 35.803 -5.802 1.00 31.94 190 GLU A N 1
ATOM 1481 C CA . GLU A 1 190 ? -38.354 36.345 -5.096 1.00 31.94 190 GLU A CA 1
ATOM 1482 C C . GLU A 1 190 ? -39.349 35.222 -4.767 1.00 31.94 190 GLU A C 1
ATOM 1484 O O . GLU A 1 190 ? -40.099 34.746 -5.620 1.00 31.94 190 GLU A O 1
ATOM 1489 N N . LYS A 1 191 ? -39.407 34.815 -3.496 1.00 37.66 191 LYS A N 1
ATOM 1490 C CA . LYS A 1 191 ? -40.587 34.146 -2.945 1.00 37.66 191 LYS A CA 1
ATOM 1491 C C . LYS A 1 191 ? -41.446 35.173 -2.223 1.00 37.66 191 LYS A C 1
ATOM 1493 O O . LYS A 1 191 ? -41.205 35.543 -1.081 1.00 37.66 191 LYS A O 1
ATOM 1498 N N . LYS A 1 192 ? -42.476 35.595 -2.952 1.00 33.25 192 LYS A N 1
ATOM 1499 C CA . LYS A 1 192 ? -43.690 36.274 -2.501 1.00 33.25 192 LYS A CA 1
ATOM 1500 C C . LYS A 1 192 ? -44.185 35.714 -1.162 1.00 33.25 192 LYS A C 1
ATOM 1502 O O . LYS A 1 192 ? -44.579 34.553 -1.082 1.00 33.25 192 LYS A O 1
ATOM 1507 N N . SER A 1 193 ? -44.241 36.557 -0.138 1.00 34.34 193 SER A N 1
ATOM 1508 C CA . SER A 1 193 ? -45.162 36.419 0.994 1.00 34.34 193 SER A CA 1
ATOM 1509 C C . SER A 1 193 ? -45.437 37.806 1.558 1.00 34.34 193 SER A C 1
ATOM 1511 O O . SER A 1 193 ? -44.529 38.532 1.947 1.00 34.34 193 SER A O 1
ATOM 1513 N N . ALA A 1 194 ? -46.707 38.190 1.494 1.00 28.92 194 ALA A N 1
ATOM 1514 C CA . ALA A 1 194 ? -47.217 39.452 1.986 1.00 28.92 194 ALA A CA 1
ATOM 1515 C C . ALA A 1 194 ? -47.432 39.372 3.499 1.00 28.92 194 ALA A C 1
ATOM 1517 O O . ALA A 1 194 ? -48.105 38.456 3.961 1.00 28.92 194 ALA A O 1
ATOM 1518 N N . SER A 1 195 ? -46.956 40.376 4.229 1.00 32.69 195 SER A N 1
ATOM 1519 C CA . SER A 1 195 ? -47.653 40.913 5.400 1.00 32.69 195 SER A CA 1
ATOM 1520 C C . SER A 1 195 ? -47.012 42.234 5.818 1.00 32.69 195 SER A C 1
ATOM 1522 O O . SER A 1 195 ? -45.827 42.315 6.123 1.00 32.69 195 SER A O 1
ATOM 1524 N N . THR A 1 196 ? -47.843 43.263 5.776 1.00 29.69 196 THR A N 1
ATOM 1525 C CA . THR A 1 196 ? -47.665 44.649 6.206 1.00 29.69 196 THR A CA 1
ATOM 1526 C C . THR A 1 196 ? -47.400 44.794 7.706 1.00 29.69 196 THR A C 1
ATOM 1528 O O . THR A 1 196 ? -48.149 44.212 8.485 1.00 29.69 196 THR A O 1
ATOM 1531 N N . SER A 1 197 ? -46.486 45.691 8.101 1.00 30.56 197 SER A N 1
ATOM 1532 C CA . SER A 1 197 ? -46.730 46.656 9.192 1.00 30.56 197 SER A CA 1
ATOM 1533 C C . SER A 1 197 ? -45.648 47.748 9.267 1.00 30.56 197 SER A C 1
ATOM 1535 O O . SER A 1 197 ? -44.478 47.434 9.448 1.00 30.56 197 SER A O 1
ATOM 1537 N N . HIS A 1 198 ? -46.106 48.998 9.112 1.00 32.78 198 HIS A N 1
ATOM 1538 C CA . HIS A 1 198 ? -45.747 50.269 9.780 1.00 32.78 198 HIS A CA 1
ATOM 1539 C C . HIS A 1 198 ? -44.289 50.518 10.233 1.00 32.78 198 HIS A C 1
ATOM 1541 O O . HIS A 1 198 ? -43.760 49.755 11.027 1.00 32.78 198 HIS A O 1
ATOM 1547 N N . HIS A 1 199 ? -43.555 51.487 9.663 1.00 31.80 199 HIS A N 1
ATOM 1548 C CA . HIS A 1 199 ? -43.593 52.972 9.769 1.00 31.80 199 HIS A CA 1
ATOM 1549 C C . HIS A 1 199 ? -42.750 53.529 10.936 1.00 31.80 199 HIS A C 1
ATOM 1551 O O . HIS A 1 199 ? -42.796 52.992 12.036 1.00 31.80 199 HIS A O 1
ATOM 1557 N N . GLU A 1 200 ? -42.078 54.652 10.636 1.00 31.34 200 GLU A N 1
ATOM 1558 C CA . GLU A 1 200 ? -41.326 55.598 11.493 1.00 31.34 200 GLU A CA 1
ATOM 1559 C C . GLU A 1 200 ? -39.883 55.183 11.807 1.00 31.34 200 GLU A C 1
ATOM 1561 O O . GLU A 1 200 ? -39.627 54.148 12.408 1.00 31.34 200 GLU A O 1
ATOM 1566 N N . ASP A 1 201 ? -38.840 55.826 11.279 1.00 30.34 201 ASP A N 1
ATOM 1567 C CA . ASP A 1 201 ? -38.427 57.244 11.190 1.00 30.34 201 ASP A CA 1
ATOM 1568 C C . ASP A 1 201 ? -37.188 57.391 12.079 1.00 30.34 201 ASP A C 1
ATOM 1570 O O . ASP A 1 201 ? -37.223 57.077 13.265 1.00 30.34 201 ASP A O 1
ATOM 1574 N N . THR A 1 202 ? -36.091 57.899 11.515 1.00 31.75 202 THR A N 1
ATOM 1575 C CA . THR A 1 202 ? -35.361 59.070 12.038 1.00 31.75 202 THR A CA 1
ATOM 1576 C C . THR A 1 202 ? -33.936 59.134 11.483 1.00 31.75 202 THR A C 1
ATOM 1578 O O . THR A 1 202 ? -33.093 58.257 11.648 1.00 31.75 202 THR A O 1
ATOM 1581 N N . VAL A 1 203 ? -33.740 60.256 10.804 1.00 31.91 203 VAL A N 1
ATOM 1582 C CA . VAL A 1 203 ? -32.547 60.930 10.291 1.00 31.91 203 VAL A CA 1
ATOM 1583 C C . VAL A 1 203 ? -31.403 61.035 11.316 1.00 31.91 203 VAL A C 1
ATOM 1585 O O . VAL A 1 203 ? -31.664 61.271 12.487 1.00 31.91 203 VAL A O 1
ATOM 1588 N N . GLN A 1 204 ? -30.150 61.000 10.833 1.00 34.66 204 GLN A N 1
ATOM 1589 C CA . GLN A 1 204 ? -29.031 61.947 11.098 1.00 34.66 204 GLN A CA 1
ATOM 1590 C C . GLN A 1 204 ? -27.683 61.209 10.980 1.00 34.66 204 GLN A C 1
ATOM 1592 O O . GLN A 1 204 ? -27.372 60.313 11.749 1.00 34.66 204 GLN A O 1
ATOM 1597 N N . SER A 1 205 ? -26.939 61.406 9.888 1.00 29.80 205 SER A N 1
ATOM 1598 C CA . SER A 1 205 ? -25.983 62.508 9.664 1.00 29.80 205 SER A CA 1
ATOM 1599 C C . SER A 1 205 ? -24.771 62.468 10.598 1.00 29.80 205 SER A C 1
ATOM 1601 O O . SER A 1 205 ? -24.865 62.842 11.763 1.00 29.80 205 SER A O 1
ATOM 1603 N N . SER A 1 206 ? -23.595 62.166 10.045 1.00 37.47 206 SER A N 1
ATOM 1604 C CA . SER A 1 206 ? -22.410 63.009 10.256 1.00 37.47 206 SER A CA 1
ATOM 1605 C C . SER A 1 206 ? -21.295 62.669 9.267 1.00 37.47 206 SER A C 1
ATOM 1607 O O . SER A 1 206 ? -20.799 61.549 9.185 1.00 37.47 206 SER A O 1
ATOM 1609 N N . ASP A 1 207 ? -20.920 63.703 8.522 1.00 31.77 207 ASP A N 1
ATOM 1610 C CA . ASP A 1 207 ? -19.696 63.851 7.750 1.00 31.77 207 ASP A CA 1
ATOM 1611 C C . ASP A 1 207 ? -18.430 63.586 8.582 1.00 31.77 207 ASP A C 1
ATOM 1613 O O . ASP A 1 207 ? -18.338 64.018 9.732 1.00 31.77 207 ASP A O 1
ATOM 1617 N N . ASN A 1 208 ? -17.376 63.053 7.953 1.00 35.31 208 ASN A N 1
ATOM 1618 C CA . ASN A 1 208 ? -16.236 63.895 7.561 1.00 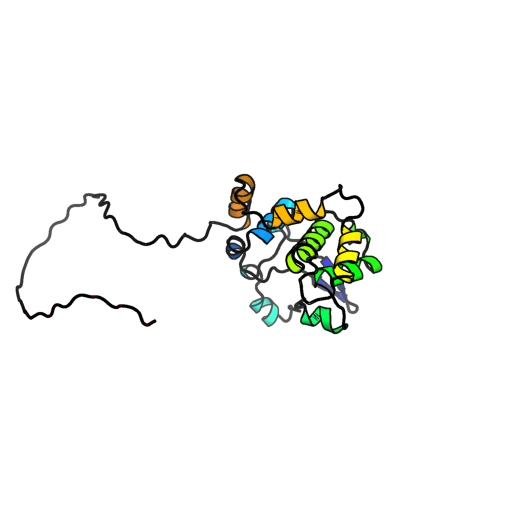35.31 208 ASN A CA 1
ATOM 1619 C C . ASN A 1 208 ? -15.076 63.117 6.908 1.00 35.31 208 ASN A C 1
ATOM 1621 O O . ASN A 1 208 ? -14.528 62.179 7.471 1.00 35.31 208 ASN A O 1
ATOM 1625 N N . LYS A 1 209 ? -14.650 63.673 5.762 1.00 37.03 209 LYS A N 1
ATOM 1626 C CA . LYS A 1 209 ? -13.261 63.940 5.326 1.00 37.03 209 LYS A CA 1
ATOM 1627 C C . LYS A 1 209 ? -12.286 62.755 5.228 1.00 37.03 209 LYS A C 1
ATOM 1629 O O . LYS A 1 209 ? -11.797 62.220 6.205 1.00 37.03 209 LYS A O 1
ATOM 1634 N N . SER A 1 210 ? -11.945 62.367 3.996 1.00 32.34 210 SER A N 1
ATOM 1635 C CA . SER A 1 210 ? -10.806 62.905 3.215 1.00 32.34 210 SER A CA 1
ATOM 1636 C C . SER A 1 210 ? -9.439 62.403 3.689 1.00 32.34 210 SER A C 1
ATOM 1638 O O . SER A 1 210 ? -8.889 62.948 4.637 1.00 32.34 210 SER A O 1
ATOM 1640 N N . ALA A 1 211 ? -8.810 61.526 2.903 1.00 41.62 211 ALA A N 1
ATOM 1641 C CA . ALA A 1 211 ? -7.529 61.835 2.259 1.00 41.62 211 ALA A CA 1
ATOM 1642 C C . ALA A 1 211 ? -7.154 60.749 1.240 1.00 41.62 211 ALA A C 1
ATOM 1644 O O . ALA A 1 211 ? -7.239 59.549 1.471 1.00 41.62 211 ALA A O 1
ATOM 1645 N N . LYS A 1 212 ? -6.747 61.235 0.076 1.00 38.56 212 LYS A N 1
ATOM 1646 C CA . LYS A 1 212 ? -6.312 60.540 -1.132 1.00 38.56 212 LYS A CA 1
ATOM 1647 C C . LYS A 1 212 ? -4.798 60.345 -1.037 1.00 38.56 212 LYS A C 1
ATOM 1649 O O . LYS A 1 212 ? -4.128 61.324 -0.728 1.00 38.56 212 LYS A O 1
ATOM 1654 N N . THR A 1 213 ? -4.244 59.184 -1.399 1.00 38.16 213 THR A N 1
ATOM 1655 C CA . THR A 1 213 ? -3.056 59.112 -2.285 1.00 38.16 213 THR A CA 1
ATOM 1656 C C . THR A 1 213 ? -2.712 57.684 -2.730 1.00 38.16 213 THR A C 1
ATOM 1658 O O . THR A 1 213 ? -2.551 56.760 -1.944 1.00 38.16 213 THR A O 1
ATOM 1661 N N . LYS A 1 214 ? -2.617 57.552 -4.057 1.00 37.34 214 LYS A N 1
ATOM 1662 C CA . LYS A 1 214 ? -2.074 56.450 -4.867 1.00 37.34 214 LYS A CA 1
ATOM 1663 C C . LYS A 1 214 ? -0.534 56.449 -4.739 1.00 37.34 214 LYS A C 1
ATOM 1665 O O . LYS A 1 214 ? 0.043 57.525 -4.710 1.00 37.34 214 LYS A O 1
ATOM 1670 N N . LYS A 1 215 ? 0.116 55.295 -4.532 1.00 36.00 215 LYS A N 1
ATOM 1671 C CA . LYS A 1 215 ? 0.669 54.337 -5.529 1.00 36.00 215 LYS A CA 1
ATOM 1672 C C . LYS A 1 215 ? 2.136 54.634 -5.922 1.00 36.00 215 LYS A C 1
ATOM 1674 O O . LYS A 1 215 ? 2.455 55.756 -6.285 1.00 36.00 215 LYS A O 1
ATOM 1679 N N . VAL A 1 216 ? 2.900 53.535 -6.025 1.00 40.09 216 VAL A N 1
ATOM 1680 C CA . VAL A 1 216 ? 4.073 53.257 -6.894 1.00 40.09 216 VAL A CA 1
ATOM 1681 C C . VAL A 1 216 ? 5.469 53.280 -6.233 1.00 40.09 216 VAL A C 1
ATOM 1683 O O . VAL A 1 216 ? 5.999 54.325 -5.885 1.00 40.09 216 VAL A O 1
ATOM 1686 N N . SER A 1 217 ? 6.073 52.083 -6.159 1.00 44.88 217 SER A N 1
ATOM 1687 C CA . SER A 1 217 ? 7.517 51.779 -6.049 1.00 44.88 217 SER A CA 1
ATOM 1688 C C . SER A 1 217 ? 8.257 52.049 -7.376 1.00 44.88 217 SER A C 1
ATOM 1690 O O . SER A 1 217 ? 7.596 52.057 -8.414 1.00 44.88 217 SER A O 1
ATOM 1692 N N . PRO A 1 218 ? 9.606 52.119 -7.430 1.00 50.69 218 PRO A N 1
ATOM 1693 C CA . PRO A 1 218 ? 10.325 50.896 -7.842 1.00 50.69 218 PRO A CA 1
ATOM 1694 C C . PRO A 1 218 ? 11.789 50.722 -7.359 1.00 50.69 218 PRO A C 1
ATOM 1696 O O . PRO A 1 218 ? 12.479 51.677 -7.032 1.00 50.69 218 PRO A O 1
ATOM 1699 N N . LYS A 1 219 ? 12.209 49.445 -7.426 1.00 36.25 219 LYS A N 1
ATOM 1700 C CA . LYS A 1 219 ? 13.526 48.838 -7.742 1.00 36.25 219 LYS A CA 1
ATOM 1701 C C . LYS A 1 219 ? 14.830 49.494 -7.255 1.00 36.25 219 LYS A C 1
ATOM 1703 O O . LYS A 1 219 ? 15.241 50.529 -7.764 1.00 36.25 219 LYS A O 1
ATOM 1708 N N . SER A 1 220 ? 15.568 48.720 -6.459 1.00 48.78 220 SER A N 1
ATOM 1709 C CA . SER A 1 220 ? 17.028 48.797 -6.344 1.00 48.78 220 SER A CA 1
ATOM 1710 C C . SER A 1 220 ? 17.690 47.859 -7.357 1.00 48.78 220 SER A C 1
ATOM 1712 O O . SER A 1 220 ? 17.221 46.734 -7.554 1.00 48.78 220 SER A O 1
ATOM 1714 N N . GLY A 1 221 ? 18.741 48.359 -8.009 1.00 38.50 221 GLY A N 1
ATOM 1715 C CA . GLY A 1 221 ? 19.824 47.541 -8.557 1.00 38.50 221 GLY A CA 1
ATOM 1716 C C . GLY A 1 221 ? 20.899 47.293 -7.509 1.00 38.50 221 GLY A C 1
ATOM 1717 O O . GLY A 1 221 ? 20.773 47.863 -6.399 1.00 38.50 221 GLY A O 1
#